Protein AF-A0A7J6S6S5-F1 (afdb_monomer_lite)

InterPro domains:
  IPR052706 Membrane-associated Transporter-like [PTHR43310] (15-227)

Organism: Perkinsus olseni (NCBI:txid32597)

Structure (mmCIF, N/CA/C/O backbone):
data_AF-A0A7J6S6S5-F1
#
_entry.id   AF-A0A7J6S6S5-F1
#
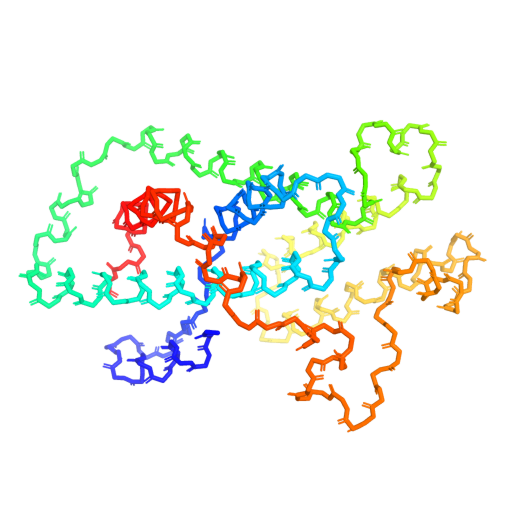loop_
_atom_site.group_PDB
_atom_site.id
_atom_site.type_symbol
_atom_site.label_atom_id
_atom_site.label_alt_id
_atom_site.label_comp_id
_atom_site.label_asym_id
_atom_site.label_entity_id
_atom_site.label_seq_id
_atom_site.pdbx_PDB_ins_code
_atom_site.Cartn_x
_atom_site.Cartn_y
_atom_site.Cartn_z
_atom_site.occupancy
_atom_site.B_iso_or_equiv
_atom_site.auth_seq_id
_atom_site.auth_comp_id
_atom_site.auth_asym_id
_atom_site.auth_atom_id
_atom_site.pdbx_PDB_model_num
ATOM 1 N N . SER A 1 1 ? 5.908 -4.653 10.108 1.00 55.59 1 SER A N 1
ATOM 2 C CA . SER A 1 1 ? 5.088 -4.546 11.334 1.00 55.59 1 SER A CA 1
ATOM 3 C C . SER A 1 1 ? 4.224 -5.782 11.611 1.00 55.59 1 SER A C 1
ATOM 5 O O . SER A 1 1 ? 3.944 -6.018 12.777 1.00 55.59 1 SER A O 1
ATOM 7 N N . GLY A 1 2 ? 3.850 -6.607 10.615 1.00 57.19 2 GLY A N 1
ATOM 8 C CA . GLY A 1 2 ? 2.977 -7.781 10.825 1.00 57.19 2 GLY A CA 1
ATOM 9 C C . GLY A 1 2 ? 3.489 -8.827 11.827 1.00 57.19 2 GLY A C 1
ATOM 10 O O . GLY A 1 2 ? 2.726 -9.284 12.662 1.00 57.19 2 GLY A O 1
ATOM 11 N N . ILE A 1 3 ? 4.791 -9.141 11.832 1.00 65.12 3 ILE A N 1
ATOM 12 C CA . ILE A 1 3 ? 5.369 -10.100 12.797 1.00 65.12 3 ILE A CA 1
ATOM 13 C C . ILE A 1 3 ? 5.214 -9.597 14.240 1.00 65.12 3 ILE A C 1
ATOM 15 O O . ILE A 1 3 ? 4.774 -10.341 15.107 1.00 65.12 3 ILE A O 1
ATOM 19 N N . VAL A 1 4 ? 5.528 -8.323 14.499 1.00 67.19 4 VAL A N 1
ATOM 20 C CA . VAL A 1 4 ? 5.408 -7.718 15.838 1.00 67.19 4 VAL A CA 1
ATOM 21 C C . VAL A 1 4 ? 3.944 -7.653 16.275 1.00 67.19 4 VAL A C 1
ATOM 23 O O . VAL A 1 4 ? 3.632 -8.012 17.406 1.00 67.19 4 VAL A O 1
ATOM 26 N N . ALA A 1 5 ? 3.038 -7.271 15.370 1.00 67.94 5 ALA A N 1
ATOM 27 C CA . ALA A 1 5 ? 1.604 -7.288 15.644 1.00 67.94 5 ALA A CA 1
ATOM 28 C C . ALA A 1 5 ? 1.114 -8.704 15.991 1.00 67.94 5 ALA A C 1
ATOM 30 O O . ALA A 1 5 ? 0.375 -8.872 16.960 1.00 67.94 5 ALA A O 1
ATOM 31 N N . GLN A 1 6 ? 1.561 -9.730 15.260 1.00 74.19 6 GLN A N 1
ATOM 32 C CA . GLN A 1 6 ? 1.179 -11.119 15.521 1.00 74.19 6 GLN A CA 1
ATOM 33 C C . GLN A 1 6 ? 1.717 -11.612 16.867 1.00 74.19 6 GLN A C 1
ATOM 35 O O . GLN A 1 6 ? 0.998 -12.299 17.588 1.00 74.19 6 GLN A O 1
ATOM 40 N N . LEU A 1 7 ? 2.939 -11.213 17.240 1.00 71.19 7 LEU A N 1
ATOM 41 C CA . LEU A 1 7 ? 3.523 -11.512 18.550 1.00 71.19 7 LEU A CA 1
ATOM 42 C C . LEU A 1 7 ? 2.714 -10.877 19.694 1.00 71.19 7 LEU A C 1
ATOM 44 O O . LEU A 1 7 ? 2.455 -11.537 20.699 1.00 71.19 7 LEU A O 1
ATOM 48 N N . CYS A 1 8 ? 2.252 -9.634 19.537 1.00 68.44 8 CYS A N 1
ATOM 49 C CA . CYS A 1 8 ? 1.381 -8.982 20.521 1.00 68.44 8 CYS A CA 1
ATOM 50 C C . CYS A 1 8 ? -0.006 -9.647 20.628 1.00 68.44 8 CYS A C 1
ATOM 52 O O . CYS A 1 8 ? -0.625 -9.601 21.689 1.00 68.44 8 CYS A O 1
ATOM 54 N N . TYR A 1 9 ? -0.476 -10.300 19.561 1.00 70.44 9 TYR A N 1
ATOM 55 C CA . TYR A 1 9 ? -1.769 -10.994 19.505 1.00 70.44 9 TYR A CA 1
ATOM 56 C C . TYR A 1 9 ? -1.732 -12.454 19.987 1.00 70.44 9 TYR A C 1
ATOM 58 O O . TYR A 1 9 ? -2.773 -13.109 20.007 1.00 70.44 9 TYR A O 1
ATOM 66 N N . ILE A 1 10 ? -0.580 -12.972 20.436 1.00 70.00 10 ILE A N 1
ATOM 67 C CA . ILE A 1 10 ? -0.451 -14.362 20.921 1.00 70.00 10 ILE A CA 1
ATOM 68 C C . ILE A 1 10 ? -1.433 -14.679 22.064 1.00 70.00 10 ILE A C 1
ATOM 70 O O . ILE A 1 10 ? -1.938 -15.796 22.140 1.00 70.00 10 ILE A O 1
ATOM 74 N N . ASN A 1 11 ? -1.754 -13.699 22.915 1.00 68.06 11 ASN A N 1
ATOM 75 C CA . ASN A 1 11 ? -2.676 -13.863 24.047 1.00 68.06 11 ASN A CA 1
ATOM 76 C C . ASN A 1 11 ? -4.106 -13.371 23.762 1.00 68.06 11 ASN A C 1
ATOM 78 O O . ASN A 1 11 ? -4.875 -13.123 24.692 1.00 68.06 11 ASN A O 1
ATOM 82 N N . HIS A 1 12 ? -4.478 -13.205 22.494 1.00 69.44 12 HIS A N 1
ATOM 83 C CA . HIS A 1 12 ? -5.812 -12.738 22.140 1.00 69.44 12 HIS A CA 1
ATOM 84 C C . HIS A 1 12 ? -6.885 -13.816 22.428 1.00 69.44 12 HIS A C 1
ATOM 86 O O . HIS A 1 12 ? -6.670 -14.990 22.115 1.00 69.44 12 HIS A O 1
ATOM 92 N N . PRO A 1 13 ? -8.066 -13.461 22.982 1.00 71.81 13 PRO A N 1
ATOM 93 C CA . PRO A 1 13 ? -9.125 -14.428 23.304 1.00 71.81 13 PRO A CA 1
ATOM 94 C C . PRO A 1 13 ? -9.691 -15.156 22.073 1.00 71.81 13 PRO A C 1
ATOM 96 O O . PRO A 1 13 ? -10.228 -16.258 22.194 1.00 71.81 13 PRO A O 1
ATOM 99 N N . ILE A 1 14 ? -9.555 -14.567 20.881 1.00 73.06 14 ILE A N 1
ATOM 100 C CA . ILE A 1 14 ? -9.974 -15.180 19.615 1.00 73.06 14 ILE A CA 1
ATOM 101 C C . ILE A 1 14 ? -8.819 -16.008 19.045 1.00 73.06 14 ILE A C 1
ATOM 103 O O . ILE A 1 14 ? -7.886 -15.472 18.442 1.00 73.06 14 ILE A O 1
ATOM 107 N N . LYS A 1 15 ? -8.901 -17.331 19.219 1.00 70.06 15 LYS A N 1
ATOM 108 C CA . LYS A 1 15 ? -7.944 -18.287 18.646 1.00 70.06 15 LYS A CA 1
ATOM 109 C C . LYS A 1 15 ? -8.023 -18.264 17.116 1.00 70.06 15 LYS A C 1
ATOM 111 O O . LYS A 1 15 ? -9.110 -18.355 16.557 1.00 70.06 15 LYS A O 1
ATOM 116 N N . GLY A 1 16 ? -6.869 -18.178 16.452 1.00 68.75 16 GLY A N 1
ATOM 117 C CA . GLY A 1 16 ? -6.775 -18.154 14.985 1.00 68.75 16 GLY A CA 1
ATOM 118 C C . GLY A 1 16 ? -6.891 -16.765 14.350 1.00 68.75 16 GLY A C 1
ATOM 119 O O . GLY A 1 16 ? -6.920 -16.669 13.127 1.00 68.75 16 GLY A O 1
ATOM 120 N N . CYS A 1 17 ? -6.932 -15.692 15.149 1.00 70.94 17 CYS A N 1
ATOM 121 C CA . CYS A 1 17 ? -6.849 -14.330 14.629 1.00 70.94 17 CYS A CA 1
ATOM 122 C C . CYS A 1 17 ? -5.434 -14.044 14.093 1.00 70.94 17 CYS A C 1
ATOM 124 O O . CYS A 1 17 ? -4.440 -14.213 14.808 1.00 70.94 17 CYS A O 1
ATOM 126 N N . ILE A 1 18 ? -5.351 -13.616 12.833 1.00 70.56 18 ILE A N 1
ATOM 127 C CA . ILE A 1 18 ? -4.109 -13.158 12.208 1.00 70.56 18 ILE A CA 1
ATOM 128 C C . ILE A 1 18 ? -4.146 -11.632 12.201 1.00 70.56 18 ILE A C 1
ATOM 130 O O . ILE A 1 18 ? -4.999 -11.037 11.540 1.00 70.56 18 ILE A O 1
ATOM 134 N N . SER A 1 19 ? -3.235 -10.996 12.932 1.00 67.25 19 SER A N 1
ATOM 135 C CA . SER A 1 19 ? -3.079 -9.548 12.894 1.00 67.25 19 SER A CA 1
ATOM 136 C C . SER A 1 19 ? -2.159 -9.175 11.733 1.00 67.25 19 SER A C 1
ATOM 138 O O . SER A 1 19 ? -0.931 -9.247 11.784 1.00 67.25 19 SER A O 1
ATOM 140 N N . CYS A 1 20 ? -2.788 -8.770 10.637 1.00 66.12 20 CYS A N 1
ATOM 141 C CA . CYS A 1 20 ? -2.094 -8.162 9.513 1.00 66.12 20 CYS A CA 1
ATOM 142 C C . CYS A 1 20 ? -2.048 -6.637 9.687 1.00 66.12 20 CYS A C 1
ATOM 144 O O . CYS A 1 20 ? -2.938 -6.062 10.319 1.00 66.12 20 CYS A O 1
ATOM 146 N N . PRO A 1 21 ? -1.029 -5.954 9.132 1.00 65.56 21 PRO A N 1
ATOM 147 C CA . PRO A 1 21 ? -1.061 -4.500 9.032 1.00 65.56 21 PRO A CA 1
ATOM 148 C C . PRO A 1 21 ? -2.342 -4.063 8.311 1.00 65.56 21 PRO A C 1
ATOM 150 O O . PRO A 1 21 ? -2.681 -4.613 7.263 1.00 65.56 21 PRO A O 1
ATOM 153 N N . SER A 1 22 ? -3.059 -3.098 8.889 1.00 69.88 22 SER A N 1
ATOM 154 C CA . SER A 1 22 ? -4.326 -2.640 8.325 1.00 69.88 22 SER A CA 1
ATOM 155 C C . SER A 1 22 ? -4.102 -1.936 6.989 1.00 69.88 22 SER A C 1
ATOM 157 O O . SER A 1 22 ? -3.358 -0.952 6.910 1.00 69.88 22 SER A O 1
ATOM 159 N N . SER A 1 23 ? -4.797 -2.393 5.948 1.00 71.88 23 SER A N 1
ATOM 160 C CA . SER A 1 23 ? -4.769 -1.769 4.621 1.00 71.88 23 SER A CA 1
ATOM 161 C C . SER A 1 23 ? -5.427 -0.385 4.602 1.00 71.88 23 SER A C 1
ATOM 163 O O . SER A 1 23 ? -5.181 0.392 3.685 1.00 71.88 23 SER A O 1
ATOM 165 N N . THR A 1 24 ? -6.224 -0.041 5.624 1.00 71.75 24 THR A N 1
ATOM 166 C CA . THR A 1 24 ? -6.841 1.292 5.765 1.00 71.75 24 THR A CA 1
ATOM 167 C C . THR A 1 24 ? -5.804 2.393 5.969 1.00 71.75 24 THR A C 1
ATOM 169 O O . THR A 1 24 ? -6.044 3.532 5.583 1.00 71.75 24 THR A O 1
ATOM 172 N N . SER A 1 25 ? -4.637 2.056 6.528 1.00 75.12 25 SER A N 1
ATOM 173 C CA . SER A 1 25 ? -3.559 3.009 6.819 1.00 75.12 25 SER A CA 1
ATOM 174 C C . SER A 1 25 ? -2.661 3.307 5.610 1.00 75.12 25 SER A C 1
ATOM 176 O O . SER A 1 25 ? -2.033 4.365 5.549 1.00 75.12 25 SER A O 1
ATOM 178 N N . THR A 1 26 ? -2.635 2.415 4.616 1.00 77.88 26 THR A N 1
ATOM 179 C CA . THR A 1 26 ? -1.752 2.500 3.445 1.00 77.88 26 THR A CA 1
ATOM 180 C C . THR A 1 26 ? -1.923 3.781 2.617 1.00 77.88 26 THR A C 1
ATOM 182 O O . THR A 1 26 ? -0.907 4.426 2.355 1.00 77.88 26 THR A O 1
ATOM 185 N N . PRO A 1 27 ? -3.137 4.223 2.223 1.00 78.75 27 PRO A N 1
ATOM 186 C CA . PRO A 1 27 ? -3.273 5.458 1.446 1.00 78.75 27 PRO A CA 1
ATOM 187 C C . PRO A 1 27 ? -2.871 6.709 2.241 1.00 78.75 27 PRO A C 1
ATOM 189 O O . PRO A 1 27 ? -2.332 7.649 1.663 1.00 78.75 27 PRO A O 1
ATOM 192 N N . PHE A 1 28 ? -3.056 6.719 3.566 1.00 78.06 28 PHE A N 1
ATOM 193 C CA . PHE A 1 28 ? -2.575 7.820 4.411 1.00 78.06 28 PHE A CA 1
ATOM 194 C C . PHE A 1 28 ? -1.053 7.868 4.455 1.00 78.06 28 PHE A C 1
ATOM 196 O O . PHE A 1 28 ? -0.466 8.940 4.343 1.00 78.06 28 PHE A O 1
ATOM 203 N N . GLN A 1 29 ? -0.409 6.707 4.581 1.00 80.88 29 GLN A N 1
ATOM 204 C CA . GLN A 1 29 ? 1.047 6.605 4.537 1.00 80.88 29 GLN A CA 1
ATOM 205 C C . GLN A 1 29 ? 1.597 7.032 3.172 1.00 80.88 29 GLN A C 1
ATOM 207 O O . GLN A 1 29 ? 2.578 7.770 3.128 1.00 80.88 29 GLN A O 1
ATOM 212 N N . ALA A 1 30 ? 0.940 6.648 2.074 1.00 81.06 30 ALA A N 1
ATOM 213 C CA . ALA A 1 30 ? 1.299 7.105 0.734 1.00 81.06 30 ALA A CA 1
ATOM 214 C C . ALA A 1 30 ? 1.194 8.635 0.614 1.00 81.06 30 ALA A C 1
ATOM 216 O O . ALA A 1 30 ? 2.163 9.281 0.227 1.00 81.06 30 ALA A O 1
ATOM 217 N N . ALA A 1 31 ? 0.075 9.229 1.042 1.00 80.56 31 ALA A N 1
ATOM 218 C CA . ALA A 1 31 ? -0.123 10.679 1.007 1.00 80.56 31 ALA A CA 1
ATOM 219 C C . ALA A 1 31 ? 0.898 11.448 1.869 1.00 80.56 31 ALA A C 1
ATOM 221 O O . ALA A 1 31 ? 1.394 12.497 1.453 1.00 80.56 31 ALA A O 1
ATOM 222 N N . LEU A 1 32 ? 1.254 10.922 3.048 1.00 81.19 32 LEU A N 1
ATOM 223 C CA . LEU A 1 32 ? 2.316 11.486 3.887 1.00 81.19 32 LEU A CA 1
ATOM 224 C C . LEU A 1 32 ? 3.667 11.487 3.173 1.00 81.19 32 LEU A C 1
ATOM 226 O O . LEU A 1 32 ? 4.365 12.498 3.187 1.00 81.19 32 LEU A O 1
ATOM 230 N N . ILE A 1 33 ? 4.028 10.365 2.550 1.00 81.75 33 ILE A N 1
ATOM 231 C CA . ILE A 1 33 ? 5.284 10.232 1.810 1.00 81.75 33 ILE A CA 1
ATOM 232 C C . ILE A 1 33 ? 5.299 11.199 0.623 1.00 81.75 33 ILE A C 1
ATOM 234 O O . ILE A 1 33 ? 6.282 11.914 0.444 1.00 81.75 33 ILE A O 1
ATOM 238 N N . THR A 1 34 ? 4.202 11.305 -0.131 1.00 81.38 34 THR A N 1
ATOM 239 C CA . THR A 1 34 ? 4.071 12.285 -1.220 1.00 81.38 34 THR A CA 1
ATOM 240 C C . THR A 1 34 ? 4.243 13.717 -0.715 1.00 81.38 34 THR A C 1
ATOM 242 O O . THR A 1 34 ? 4.970 14.491 -1.331 1.00 81.38 34 THR A O 1
ATOM 245 N N . CYS A 1 35 ? 3.648 14.066 0.430 1.00 78.31 35 CYS A N 1
ATOM 246 C CA . CYS A 1 35 ? 3.826 15.384 1.040 1.00 78.31 35 CYS A CA 1
ATOM 247 C C . CYS A 1 35 ? 5.301 15.642 1.387 1.00 78.31 35 CYS A C 1
ATOM 249 O O . CYS A 1 35 ? 5.846 16.690 1.040 1.00 78.31 35 CYS A O 1
ATOM 251 N N . ILE A 1 36 ? 5.985 14.676 2.000 1.00 78.75 36 ILE A N 1
ATOM 252 C CA . ILE A 1 36 ? 7.409 14.797 2.340 1.00 78.75 36 ILE A CA 1
ATOM 253 C C . ILE A 1 36 ? 8.249 15.009 1.081 1.00 78.75 36 ILE A C 1
ATOM 255 O O . ILE A 1 36 ? 9.020 15.962 1.027 1.00 78.75 36 ILE A O 1
ATOM 259 N N . ILE A 1 37 ? 8.053 14.177 0.056 1.00 79.69 37 ILE A N 1
ATOM 260 C CA . ILE A 1 37 ? 8.792 14.261 -1.210 1.00 79.69 37 ILE A CA 1
ATOM 261 C C . ILE A 1 37 ? 8.512 15.592 -1.922 1.00 79.69 37 ILE A C 1
ATOM 263 O O . ILE A 1 37 ? 9.433 16.210 -2.442 1.00 79.69 37 ILE A O 1
ATOM 267 N N . SER A 1 38 ? 7.274 16.091 -1.896 1.00 78.62 38 SER A N 1
ATOM 268 C CA . SER A 1 38 ? 6.944 17.386 -2.510 1.00 78.62 38 SER A CA 1
ATOM 269 C C . SER A 1 38 ? 7.630 18.574 -1.821 1.00 78.62 38 SER A C 1
ATOM 271 O O . SER A 1 38 ? 7.972 19.555 -2.474 1.00 78.62 38 SER A O 1
ATOM 273 N N . ASN A 1 39 ? 7.897 18.469 -0.515 1.00 75.81 39 ASN A N 1
ATOM 274 C CA . ASN A 1 39 ? 8.603 19.496 0.255 1.00 75.81 39 ASN A CA 1
ATOM 275 C C . ASN A 1 39 ? 10.131 19.423 0.111 1.00 75.81 39 ASN A C 1
ATOM 277 O O . ASN A 1 39 ? 10.833 20.315 0.582 1.00 75.81 39 ASN A O 1
ATOM 281 N N . LEU A 1 40 ? 10.650 18.375 -0.531 1.00 74.19 40 LEU A N 1
ATOM 282 C CA . LEU A 1 40 ? 12.081 18.173 -0.744 1.00 74.19 40 LEU A CA 1
ATOM 283 C C . LEU A 1 40 ? 12.654 19.075 -1.858 1.00 74.19 40 LEU A C 1
ATOM 285 O O . LEU A 1 40 ? 13.860 19.310 -1.891 1.00 74.19 40 LEU A O 1
ATOM 289 N N . GLY A 1 41 ? 11.805 19.645 -2.721 1.00 63.84 41 GLY A N 1
ATOM 290 C CA . GLY A 1 41 ? 12.227 20.429 -3.888 1.00 63.84 41 GLY A CA 1
ATOM 291 C C . GLY A 1 41 ? 12.817 19.562 -5.012 1.00 63.84 41 GLY A C 1
ATOM 292 O O . GLY A 1 41 ? 12.890 18.343 -4.894 1.00 63.84 41 GLY A O 1
ATOM 293 N N . GLU A 1 42 ? 13.238 20.181 -6.120 1.00 59.66 42 GLU A N 1
ATOM 294 C CA . GLU A 1 42 ? 13.682 19.470 -7.341 1.00 59.66 42 GLU A CA 1
ATOM 295 C C . GLU A 1 42 ? 15.086 18.832 -7.248 1.00 59.66 42 GLU A C 1
ATOM 297 O O . GLU A 1 42 ? 15.479 18.088 -8.142 1.00 59.66 42 GLU A O 1
ATOM 302 N N . ALA A 1 43 ? 15.858 19.110 -6.189 1.00 51.72 43 ALA A N 1
ATOM 303 C CA . ALA A 1 43 ? 17.292 18.801 -6.128 1.00 51.72 43 ALA A CA 1
ATOM 304 C C . ALA A 1 43 ? 17.831 17.983 -4.925 1.00 51.72 43 ALA A C 1
ATOM 306 O O . ALA A 1 43 ? 19.048 18.008 -4.718 1.00 51.72 43 ALA A O 1
ATOM 307 N N . PRO A 1 44 ? 17.055 17.250 -4.105 1.00 57.34 44 PRO A N 1
ATOM 308 C CA . PRO A 1 44 ? 17.662 16.300 -3.185 1.00 57.34 44 PRO A CA 1
ATOM 309 C C . PRO A 1 44 ? 17.964 14.979 -3.890 1.00 57.34 44 PRO A C 1
ATOM 311 O O . PRO A 1 44 ? 17.196 14.484 -4.714 1.00 57.34 44 PRO A O 1
ATOM 314 N N . ALA A 1 45 ? 19.093 14.377 -3.522 1.00 67.06 45 ALA A N 1
ATOM 315 C CA . ALA A 1 45 ? 19.444 13.031 -3.939 1.00 67.06 45 ALA A CA 1
ATOM 316 C C . ALA A 1 45 ? 18.292 12.067 -3.607 1.00 67.06 45 ALA A C 1
ATOM 318 O O . ALA A 1 45 ? 17.777 12.072 -2.487 1.00 67.06 45 ALA A O 1
ATOM 319 N N . ALA A 1 46 ? 17.904 11.217 -4.564 1.00 69.38 46 ALA A N 1
ATOM 320 C CA . ALA A 1 46 ? 16.831 10.227 -4.406 1.00 69.38 46 ALA A CA 1
ATOM 321 C C . ALA A 1 46 ? 16.986 9.365 -3.133 1.00 69.38 46 ALA A C 1
ATOM 323 O O . ALA A 1 46 ? 16.007 8.915 -2.541 1.00 69.38 46 ALA A O 1
ATOM 324 N N . SER A 1 47 ? 18.223 9.194 -2.663 1.00 69.75 47 SER A N 1
ATOM 325 C CA . SER A 1 47 ? 18.562 8.552 -1.396 1.00 69.75 47 SER A CA 1
ATOM 326 C C . SER A 1 47 ? 17.970 9.256 -0.168 1.00 69.75 47 SER A C 1
ATOM 328 O O . SER A 1 47 ? 17.444 8.571 0.708 1.00 69.75 47 SER A O 1
ATOM 330 N N . LEU A 1 48 ? 17.979 10.592 -0.101 1.00 75.19 48 LEU A N 1
ATOM 331 C CA . LEU A 1 48 ? 17.394 11.359 1.008 1.00 75.19 48 LEU A CA 1
ATOM 332 C C . LEU A 1 48 ? 15.866 11.211 1.052 1.00 75.19 48 LEU A C 1
ATOM 334 O O . LEU A 1 48 ? 15.292 11.042 2.127 1.00 75.19 48 LEU A O 1
ATOM 338 N N . ALA A 1 49 ? 15.214 11.223 -0.114 1.00 75.31 49 ALA A N 1
ATOM 339 C CA . ALA A 1 49 ? 13.768 11.036 -0.225 1.00 75.31 49 ALA A CA 1
ATOM 340 C C . ALA A 1 49 ? 13.338 9.654 0.288 1.00 75.31 49 ALA A C 1
ATOM 342 O O . ALA A 1 49 ? 12.416 9.549 1.099 1.00 75.31 49 ALA A O 1
ATOM 343 N N . VAL A 1 50 ? 14.052 8.600 -0.123 1.00 77.75 50 VAL A N 1
ATOM 344 C CA . VAL A 1 50 ? 13.787 7.223 0.323 1.00 77.75 50 VAL A CA 1
ATOM 345 C C . VAL A 1 50 ? 14.035 7.073 1.826 1.00 77.75 50 VAL A C 1
ATOM 347 O O . VAL A 1 50 ? 13.195 6.511 2.530 1.00 77.75 50 VAL A O 1
ATOM 350 N N . GLN A 1 51 ? 15.141 7.611 2.351 1.00 77.00 51 GLN A N 1
ATOM 351 C CA . GLN A 1 51 ? 15.427 7.577 3.790 1.00 77.00 51 GLN A CA 1
ATOM 352 C C . GLN A 1 51 ? 14.375 8.323 4.617 1.00 77.00 51 GLN A C 1
ATOM 354 O O . GLN A 1 51 ? 13.906 7.793 5.625 1.00 77.00 51 GLN A O 1
ATOM 359 N N . GLY A 1 52 ? 13.984 9.528 4.191 1.00 79.06 52 GLY A N 1
ATOM 360 C CA . GLY A 1 52 ? 12.949 10.322 4.851 1.00 79.06 52 GLY A CA 1
ATOM 361 C C . GLY A 1 52 ? 11.603 9.603 4.863 1.00 79.06 52 GLY A C 1
ATOM 362 O O . GLY A 1 52 ? 10.982 9.481 5.919 1.00 79.06 52 GLY A O 1
ATOM 363 N N . ALA A 1 53 ? 11.196 9.036 3.725 1.00 81.56 53 ALA A N 1
ATOM 364 C CA . ALA A 1 53 ? 9.971 8.249 3.616 1.00 81.56 53 ALA A CA 1
ATOM 365 C C . ALA A 1 53 ? 9.976 7.034 4.560 1.00 81.56 53 ALA A C 1
ATOM 367 O O . ALA A 1 53 ? 9.012 6.827 5.302 1.00 81.56 53 ALA A O 1
ATOM 368 N N . LEU A 1 54 ? 11.068 6.260 4.587 1.00 81.62 54 LEU A N 1
ATOM 369 C CA . LEU A 1 54 ? 11.211 5.096 5.468 1.00 81.62 54 LEU A CA 1
ATOM 370 C C . LEU A 1 54 ? 11.203 5.490 6.949 1.00 81.62 54 LEU A C 1
ATOM 372 O O . LEU A 1 54 ? 10.510 4.853 7.746 1.00 81.62 54 LEU A O 1
ATOM 376 N N . LEU A 1 55 ? 11.930 6.545 7.328 1.00 81.69 55 LEU A N 1
ATOM 377 C CA . LEU A 1 55 ? 11.984 7.004 8.715 1.00 81.69 55 LEU A CA 1
ATOM 378 C C . LEU A 1 55 ? 10.615 7.509 9.183 1.00 81.69 55 LEU A C 1
ATOM 380 O O . LEU A 1 55 ? 10.157 7.126 10.262 1.00 81.69 55 LEU A O 1
ATOM 384 N N . THR A 1 56 ? 9.921 8.308 8.370 1.00 80.88 56 THR A N 1
ATOM 385 C CA . THR A 1 56 ? 8.563 8.759 8.694 1.00 80.88 56 THR A CA 1
ATOM 386 C C . THR A 1 56 ? 7.583 7.595 8.769 1.00 80.88 56 THR A C 1
ATOM 388 O O . THR A 1 56 ? 6.750 7.554 9.677 1.00 80.88 56 THR A O 1
ATOM 391 N N . PHE A 1 57 ? 7.691 6.609 7.880 1.00 81.12 57 PHE A N 1
ATOM 392 C CA . PHE A 1 57 ? 6.874 5.399 7.942 1.00 81.12 57 PHE A CA 1
ATOM 393 C C . PHE A 1 57 ? 7.091 4.622 9.251 1.00 81.12 57 PHE A C 1
ATOM 395 O O . PHE A 1 57 ? 6.128 4.195 9.895 1.00 81.12 57 PHE A O 1
ATOM 402 N N . MET A 1 58 ? 8.345 4.475 9.690 1.00 81.44 58 MET A N 1
ATOM 403 C CA . MET A 1 58 ? 8.672 3.823 10.962 1.00 81.44 58 MET A CA 1
ATOM 404 C C . MET A 1 58 ? 8.137 4.612 12.161 1.00 81.44 58 MET A C 1
ATOM 406 O O . MET A 1 58 ? 7.470 4.036 13.022 1.00 81.44 58 MET A O 1
ATOM 410 N N . LEU A 1 59 ? 8.382 5.924 12.206 1.00 82.19 59 LEU A N 1
ATOM 411 C CA . LEU A 1 59 ? 7.952 6.788 13.308 1.00 82.19 59 LEU A CA 1
ATOM 412 C C . LEU A 1 59 ? 6.429 6.866 13.416 1.00 82.19 59 LEU A C 1
ATOM 414 O O . LEU A 1 59 ? 5.893 6.715 14.512 1.00 82.19 59 LEU A O 1
ATOM 418 N N . SER A 1 60 ? 5.730 7.042 12.294 1.00 80.12 60 SER A N 1
ATOM 419 C CA . SER A 1 60 ? 4.262 7.048 12.267 1.00 80.12 60 SER A CA 1
ATOM 420 C C . SER A 1 60 ? 3.688 5.708 12.727 1.00 80.12 60 SER A C 1
ATOM 422 O O . SER A 1 60 ? 2.782 5.695 13.555 1.00 80.12 60 SER A O 1
ATOM 424 N N . SER A 1 61 ? 4.262 4.580 12.292 1.00 80.19 61 SER A N 1
ATOM 425 C CA . SER A 1 61 ? 3.820 3.244 12.719 1.00 80.19 61 SER A CA 1
ATOM 426 C C . SER A 1 61 ? 4.020 3.005 14.221 1.00 80.19 61 SER A C 1
ATOM 428 O O . SER A 1 61 ? 3.130 2.472 14.885 1.00 80.19 61 SER A O 1
ATOM 430 N N . ILE A 1 62 ? 5.172 3.404 14.773 1.00 81.56 62 ILE A N 1
ATOM 431 C CA . ILE A 1 62 ? 5.463 3.282 16.211 1.00 81.56 62 ILE A CA 1
ATOM 432 C C . ILE A 1 62 ? 4.550 4.208 17.021 1.00 81.56 62 ILE A C 1
ATOM 434 O O . ILE A 1 62 ? 3.959 3.776 18.009 1.00 81.56 62 ILE A O 1
ATOM 438 N N . SER A 1 63 ? 4.412 5.465 16.598 1.00 80.44 63 SER A N 1
ATOM 439 C CA . SER A 1 63 ? 3.581 6.466 17.273 1.00 80.44 63 SER A CA 1
ATOM 440 C C . SER A 1 63 ? 2.104 6.065 17.278 1.00 80.44 63 SER A C 1
ATOM 442 O O . SER A 1 63 ? 1.438 6.157 18.311 1.00 80.44 63 SER A O 1
ATOM 444 N N . PHE A 1 64 ? 1.617 5.516 16.165 1.00 79.75 64 PHE A N 1
ATOM 445 C CA . PHE A 1 64 ? 0.273 4.966 16.053 1.00 79.75 64 PHE A CA 1
ATOM 446 C C . PHE A 1 64 ? 0.061 3.765 16.983 1.00 79.75 64 PHE A C 1
ATOM 448 O O . PHE A 1 64 ? -0.901 3.740 17.751 1.00 79.75 64 PHE A O 1
ATOM 455 N N . GLY A 1 65 ? 0.988 2.800 16.976 1.00 76.12 65 GLY A N 1
ATOM 456 C CA . GLY A 1 65 ? 0.932 1.639 17.865 1.00 76.12 65 GLY A CA 1
ATOM 457 C C . GLY A 1 65 ? 0.951 2.027 19.348 1.00 76.12 65 GLY A C 1
ATOM 458 O O . GLY A 1 65 ? 0.180 1.482 20.137 1.00 76.12 65 GLY A O 1
ATOM 459 N N . LEU A 1 66 ? 1.770 3.015 19.721 1.00 80.69 66 LEU A N 1
ATOM 460 C CA . LEU A 1 66 ? 1.810 3.554 21.081 1.00 80.69 66 LEU A CA 1
ATOM 461 C C . LEU A 1 66 ? 0.504 4.269 21.449 1.00 80.69 66 LEU A C 1
ATOM 463 O O . LEU A 1 66 ? 0.002 4.089 22.555 1.00 80.69 66 LEU A O 1
ATOM 467 N N . SER A 1 67 ? -0.068 5.043 20.526 1.00 77.88 67 SER A N 1
ATOM 468 C CA . SER A 1 67 ? -1.340 5.743 20.737 1.00 77.88 67 SER A CA 1
ATOM 469 C C . SER A 1 67 ? -2.498 4.766 20.934 1.00 77.88 67 SER A C 1
ATOM 471 O O . SER A 1 67 ? -3.293 4.947 21.853 1.00 77.88 67 SER A O 1
ATOM 473 N N . LEU A 1 68 ? -2.557 3.687 20.147 1.00 76.06 68 LEU A N 1
ATOM 474 C CA . LEU A 1 68 ? -3.528 2.611 20.359 1.00 76.06 68 LEU A CA 1
ATOM 475 C C . LEU A 1 68 ? -3.330 1.924 21.713 1.00 76.06 68 LEU A C 1
ATOM 477 O O . LEU A 1 68 ? -4.308 1.703 22.425 1.00 76.06 68 LEU A O 1
ATOM 481 N N . LEU A 1 69 ? -2.085 1.626 22.100 1.00 77.38 69 LEU A N 1
ATOM 482 C CA . LEU A 1 69 ? -1.786 1.028 23.402 1.00 77.38 69 LEU A CA 1
ATOM 483 C C . LEU A 1 69 ? -2.250 1.939 24.545 1.00 77.38 69 LEU A C 1
ATOM 485 O O . LEU A 1 69 ? -2.900 1.463 25.472 1.00 77.38 69 LEU A O 1
ATOM 489 N N . LEU A 1 70 ? -1.978 3.243 24.460 1.00 79.44 70 LEU A N 1
ATOM 490 C CA . LEU A 1 70 ? -2.422 4.228 25.447 1.00 79.44 70 LEU A CA 1
ATOM 491 C C . LEU A 1 70 ? -3.948 4.323 25.517 1.00 79.44 70 LEU A C 1
ATOM 493 O O . LEU A 1 70 ? -4.501 4.308 26.614 1.00 79.44 70 LEU A O 1
ATOM 497 N N . VAL A 1 71 ? -4.637 4.372 24.374 1.00 77.31 71 VAL A N 1
ATOM 498 C CA . VAL A 1 71 ? -6.106 4.400 24.335 1.00 77.31 71 VAL A CA 1
ATOM 499 C C . VAL A 1 71 ? -6.684 3.132 24.957 1.00 77.31 71 VAL A C 1
ATOM 501 O O . VAL A 1 71 ? -7.579 3.235 25.784 1.00 77.31 71 VAL A O 1
ATOM 504 N N . VAL A 1 72 ? -6.155 1.949 24.646 1.00 74.88 72 VAL A N 1
ATOM 505 C CA . VAL A 1 72 ? -6.630 0.685 25.238 1.00 74.88 72 VAL A CA 1
ATOM 506 C C . VAL A 1 72 ? -6.305 0.591 26.735 1.00 74.88 72 VAL A C 1
ATOM 508 O O . VAL A 1 72 ? -7.106 0.067 27.506 1.00 74.88 72 VAL A O 1
ATOM 511 N N . ALA A 1 73 ? -5.149 1.100 27.167 1.00 76.81 73 ALA A N 1
ATOM 512 C CA . ALA A 1 73 ? -4.747 1.082 28.573 1.00 76.81 73 ALA A CA 1
ATOM 513 C C . ALA A 1 73 ? -5.566 2.059 29.436 1.00 76.81 73 ALA A C 1
ATOM 515 O O . ALA A 1 73 ? -5.864 1.756 30.591 1.00 76.81 73 ALA A O 1
ATOM 516 N N . VAL A 1 74 ? -5.919 3.228 28.892 1.00 77.06 74 VAL A N 1
ATOM 517 C CA . VAL A 1 74 ? -6.623 4.300 29.616 1.00 77.06 74 VAL A CA 1
ATOM 518 C C . VAL A 1 74 ? -8.142 4.186 29.466 1.00 77.06 74 VAL A C 1
ATOM 520 O O . VAL A 1 74 ? -8.876 4.312 30.449 1.00 77.06 74 VAL A O 1
ATOM 523 N N . CYS A 1 75 ? -8.640 3.941 28.254 1.00 67.88 75 CYS A N 1
ATOM 524 C CA . CYS A 1 75 ? -10.063 3.773 27.992 1.00 67.88 75 CYS A CA 1
ATOM 525 C C . CYS A 1 75 ? -10.457 2.314 28.223 1.00 67.88 75 CYS A C 1
ATOM 527 O O . CYS A 1 75 ? -10.109 1.420 27.454 1.00 67.88 75 CYS A O 1
ATOM 529 N N . LYS A 1 76 ? -11.241 2.068 29.279 1.00 66.19 76 LYS A N 1
ATOM 530 C CA . LYS A 1 76 ? -11.863 0.756 29.502 1.00 66.19 76 LYS A CA 1
ATOM 531 C C . LYS A 1 76 ? -12.666 0.345 28.263 1.00 66.19 76 LYS A C 1
ATOM 533 O O . LYS A 1 76 ? -13.317 1.186 27.643 1.00 66.19 76 LYS A O 1
ATOM 538 N N . ARG A 1 77 ? -12.670 -0.956 27.957 1.00 64.81 77 ARG A N 1
ATOM 539 C CA . ARG A 1 77 ? -13.313 -1.565 26.774 1.00 64.81 77 ARG A CA 1
ATOM 540 C C . ARG A 1 77 ? -14.747 -1.075 26.518 1.00 64.81 77 ARG A C 1
ATOM 542 O O . ARG A 1 77 ? -15.124 -0.869 25.374 1.00 64.81 77 ARG A O 1
ATOM 549 N N . GLU A 1 78 ? -15.504 -0.817 27.581 1.00 65.19 78 GLU A N 1
ATOM 550 C CA . GLU A 1 78 ? -16.890 -0.323 27.544 1.00 65.19 78 GLU A CA 1
ATOM 551 C C . GLU A 1 78 ? -17.033 1.046 26.846 1.00 65.19 78 GLU A C 1
ATOM 553 O O . GLU A 1 78 ? -17.996 1.294 26.117 1.00 65.19 78 GLU A O 1
ATOM 558 N N . TYR A 1 79 ? -16.044 1.933 26.995 1.00 66.31 79 TYR A N 1
ATOM 559 C CA . TYR A 1 79 ? -16.063 3.248 26.349 1.00 66.31 79 TYR A CA 1
ATOM 560 C C . TYR A 1 79 ? -15.773 3.156 24.850 1.00 66.31 79 TYR A C 1
ATOM 562 O O . TYR A 1 79 ? -16.324 3.937 24.079 1.00 66.31 79 TYR A O 1
ATOM 570 N N . LEU A 1 80 ? -14.969 2.180 24.415 1.00 67.38 80 LEU A N 1
ATOM 571 C CA . LEU A 1 80 ? -14.679 1.968 22.994 1.00 67.38 80 LEU A CA 1
ATOM 572 C C . LEU A 1 80 ? -15.940 1.575 22.213 1.00 67.38 80 LEU A C 1
ATOM 574 O O . LEU A 1 80 ? -16.128 2.031 21.088 1.00 67.38 80 LEU A O 1
ATOM 578 N N . GLU A 1 81 ? -16.841 0.790 22.809 1.00 66.00 81 GLU A N 1
ATOM 579 C CA . GLU A 1 81 ? -18.128 0.452 22.182 1.00 66.00 81 GLU A CA 1
ATOM 580 C C . GLU A 1 81 ? -19.069 1.661 22.091 1.00 66.00 81 GLU A C 1
ATOM 582 O O . GLU A 1 81 ? -19.754 1.856 21.084 1.00 66.00 81 GLU A O 1
ATOM 587 N N . THR A 1 82 ? -19.038 2.535 23.099 1.00 69.00 82 THR A N 1
ATOM 588 C CA . THR A 1 82 ? -19.795 3.796 23.081 1.00 69.00 82 THR A CA 1
ATOM 589 C C . THR A 1 82 ? -19.271 4.729 21.986 1.00 69.00 82 THR A C 1
ATOM 591 O O . THR A 1 82 ? -20.054 5.316 21.244 1.00 69.00 82 THR A O 1
ATOM 594 N N . PHE A 1 83 ? -17.949 4.802 21.803 1.00 69.94 83 PHE A N 1
ATOM 595 C CA . PHE A 1 83 ? -17.347 5.563 20.709 1.00 69.94 83 PHE A CA 1
ATOM 596 C C . PHE A 1 83 ? -17.792 5.054 19.334 1.00 69.94 83 PHE A C 1
ATOM 598 O O . PHE A 1 83 ? -18.143 5.873 18.492 1.00 69.94 83 PHE A O 1
ATOM 605 N N . LYS A 1 84 ? -17.870 3.733 19.110 1.00 68.94 84 LYS A N 1
ATOM 606 C CA . LYS A 1 84 ? -18.344 3.156 17.832 1.00 68.94 84 LYS A CA 1
ATOM 607 C C . LYS A 1 84 ? -19.769 3.590 17.483 1.00 68.94 84 LYS A C 1
ATOM 609 O O . LYS A 1 84 ? -20.057 3.899 16.331 1.00 68.94 84 LYS A O 1
ATOM 614 N N . THR A 1 85 ? -20.659 3.631 18.475 1.00 70.19 85 THR A N 1
ATOM 615 C CA . THR A 1 85 ? -22.073 3.998 18.269 1.00 70.19 85 THR A CA 1
ATOM 616 C C . THR A 1 85 ? -22.299 5.500 18.091 1.00 70.19 85 THR A C 1
ATOM 618 O O . THR A 1 85 ? -23.318 5.895 17.527 1.00 70.19 85 THR A O 1
ATOM 621 N N . ALA A 1 86 ? -21.341 6.339 18.496 1.00 75.19 86 ALA A N 1
ATOM 622 C CA . ALA A 1 86 ? -21.407 7.787 18.314 1.00 75.19 86 ALA A CA 1
ATOM 623 C C . ALA A 1 86 ? -21.194 8.237 16.854 1.00 75.19 86 ALA A C 1
ATOM 625 O O . ALA A 1 86 ? -21.491 9.386 16.522 1.00 75.19 86 ALA A O 1
ATOM 626 N N . PHE A 1 87 ? -20.694 7.364 15.970 1.00 72.12 87 PHE A N 1
ATOM 627 C CA . PHE A 1 87 ? -20.391 7.728 14.587 1.00 72.12 87 PHE A CA 1
ATOM 628 C C . PHE A 1 87 ? -21.585 7.539 13.642 1.00 72.12 87 PHE A C 1
ATOM 630 O O . PHE A 1 87 ? -22.109 6.428 13.509 1.00 72.12 87 PHE A O 1
ATOM 637 N N . PRO A 1 88 ? -21.974 8.586 12.888 1.00 81.75 88 PRO A N 1
ATOM 638 C CA . PRO A 1 88 ? -22.945 8.440 11.818 1.00 81.75 88 PRO A CA 1
ATOM 639 C C . PRO A 1 88 ? -22.418 7.487 10.738 1.00 81.75 88 PRO A C 1
ATOM 641 O O . PRO A 1 88 ? -21.413 7.763 10.080 1.00 81.75 88 PRO A O 1
ATOM 644 N N . GLN A 1 89 ? -23.148 6.397 10.497 1.00 81.25 89 GLN A N 1
ATOM 645 C CA . GLN A 1 89 ? -22.843 5.416 9.446 1.00 81.25 89 GLN A CA 1
ATOM 646 C C . GLN A 1 89 ? -22.576 6.042 8.057 1.00 81.25 89 GLN A C 1
ATOM 648 O O . GLN A 1 89 ? -21.650 5.589 7.383 1.00 81.25 89 GLN A O 1
ATOM 653 N N . PRO A 1 90 ? -23.274 7.118 7.620 1.00 85.19 90 PRO A N 1
ATOM 654 C CA . PRO A 1 90 ? -22.979 7.757 6.335 1.00 85.19 90 PRO A CA 1
ATOM 655 C C . PRO A 1 90 ? -21.544 8.287 6.209 1.00 85.19 90 PRO A C 1
ATOM 657 O O . PRO A 1 90 ? -20.959 8.211 5.129 1.00 85.19 90 PRO A O 1
ATOM 660 N N . VAL A 1 91 ? -20.959 8.789 7.303 1.00 83.12 91 VAL A N 1
ATOM 661 C CA . VAL A 1 91 ? -19.582 9.310 7.311 1.00 83.12 91 VAL A CA 1
ATOM 662 C C . VAL A 1 91 ? -18.586 8.165 7.164 1.00 83.12 91 VAL A C 1
ATOM 664 O O . VAL A 1 91 ? -17.656 8.263 6.366 1.00 83.12 91 VAL A O 1
ATOM 667 N N . ILE A 1 92 ? -18.822 7.053 7.867 1.00 80.56 92 ILE A N 1
ATOM 668 C CA . ILE A 1 92 ? -17.991 5.847 7.784 1.00 80.56 92 ILE A CA 1
ATOM 669 C C . ILE A 1 92 ? -17.991 5.299 6.349 1.00 80.56 92 ILE A C 1
ATOM 671 O O . ILE A 1 92 ? -16.927 5.042 5.788 1.00 80.56 92 ILE A O 1
ATOM 675 N N . TYR A 1 93 ? -19.162 5.173 5.716 1.00 83.69 93 TYR A N 1
ATOM 676 C CA . TYR A 1 93 ? -19.247 4.682 4.337 1.00 83.69 93 TYR A CA 1
ATOM 677 C C . TYR A 1 93 ? -18.563 5.612 3.334 1.00 83.69 93 TYR A C 1
ATOM 679 O O . TYR A 1 93 ? -17.789 5.134 2.505 1.00 83.69 93 TYR A O 1
ATOM 687 N N . GLY A 1 94 ? -18.801 6.926 3.418 1.00 86.12 94 GLY A N 1
ATOM 688 C CA . GLY A 1 94 ? -18.144 7.897 2.536 1.00 86.12 94 GLY A CA 1
ATOM 689 C C . GLY A 1 94 ? -16.621 7.853 2.669 1.00 86.12 94 GLY A C 1
ATOM 690 O O . GLY A 1 94 ? -15.897 7.876 1.675 1.00 86.12 94 GLY A O 1
ATOM 691 N N . PHE A 1 95 ? -16.137 7.690 3.897 1.00 82.69 95 PHE A N 1
ATOM 692 C CA . PHE A 1 95 ? -14.722 7.545 4.186 1.00 82.69 95 PHE A CA 1
ATOM 693 C C . PHE A 1 95 ? -14.118 6.253 3.601 1.00 82.69 95 PHE A C 1
ATOM 695 O O . PHE A 1 95 ? -13.078 6.309 2.944 1.00 82.69 95 PHE A O 1
ATOM 702 N N . PHE A 1 96 ? -14.775 5.098 3.757 1.00 83.31 96 PHE A N 1
ATOM 703 C CA . PHE A 1 96 ? -14.304 3.841 3.156 1.00 83.31 96 PHE A CA 1
ATOM 704 C C . PHE A 1 96 ? -14.297 3.880 1.625 1.00 83.31 96 PHE A C 1
ATOM 706 O O . PHE A 1 96 ? -13.397 3.311 1.006 1.00 83.31 96 PHE A O 1
ATOM 713 N N . VAL A 1 97 ? -15.257 4.575 1.007 1.00 88.81 97 VAL A N 1
ATOM 714 C CA . VAL A 1 97 ? -15.250 4.818 -0.443 1.00 88.81 97 VAL A CA 1
ATOM 715 C C . VAL A 1 97 ? -14.041 5.669 -0.838 1.00 88.81 97 VAL A C 1
ATOM 717 O O . VAL A 1 97 ? -13.344 5.317 -1.788 1.00 88.81 97 VAL A O 1
ATOM 720 N N . ALA A 1 98 ? -13.743 6.738 -0.093 1.00 85.88 98 ALA A N 1
ATOM 721 C CA . ALA A 1 98 ? -12.580 7.586 -0.353 1.00 85.88 98 ALA A CA 1
ATOM 722 C C . ALA A 1 98 ? -11.252 6.819 -0.214 1.00 85.88 98 ALA A C 1
ATOM 724 O O . ALA A 1 98 ? -10.403 6.922 -1.099 1.00 85.88 98 ALA A O 1
ATOM 725 N N . ILE A 1 99 ? -11.093 5.995 0.832 1.00 84.81 99 ILE A N 1
ATOM 726 C CA . ILE A 1 99 ? -9.942 5.084 0.973 1.00 84.81 99 ILE A CA 1
ATOM 727 C C . ILE A 1 99 ? -9.846 4.151 -0.229 1.00 84.81 99 ILE A C 1
ATOM 729 O O . ILE A 1 99 ? -8.771 4.013 -0.804 1.00 84.81 99 ILE A O 1
ATOM 733 N N . GLY A 1 100 ? -10.951 3.501 -0.604 1.00 86.00 100 GLY A N 1
ATOM 734 C CA . GLY A 1 100 ? -10.965 2.550 -1.712 1.00 86.00 100 GLY A CA 1
ATOM 735 C C . GLY A 1 100 ? -10.509 3.191 -3.023 1.00 86.00 100 GLY A C 1
ATOM 736 O O . GLY A 1 100 ? -9.666 2.631 -3.719 1.00 86.00 100 GLY A O 1
ATOM 737 N N . LEU A 1 101 ? -11.000 4.397 -3.321 1.00 87.62 101 LEU A N 1
ATOM 738 C CA . LEU A 1 101 ? -10.579 5.166 -4.494 1.00 87.62 101 LEU A CA 1
ATOM 739 C C . LEU A 1 101 ? -9.104 5.580 -4.415 1.00 87.62 101 LEU A C 1
ATOM 741 O O . LEU A 1 101 ? -8.382 5.423 -5.396 1.00 87.62 101 LEU A O 1
ATOM 745 N N . ALA A 1 102 ? -8.635 6.042 -3.253 1.00 84.75 102 ALA A N 1
ATOM 746 C CA . ALA A 1 102 ? -7.235 6.414 -3.051 1.00 84.75 102 ALA A CA 1
ATOM 747 C C . ALA A 1 102 ? -6.281 5.215 -3.187 1.00 84.75 102 ALA A C 1
ATOM 749 O O . ALA A 1 102 ? -5.181 5.361 -3.720 1.00 84.75 102 ALA A O 1
ATOM 750 N N . MET A 1 103 ? -6.694 4.024 -2.739 1.00 84.62 103 MET A N 1
ATOM 751 C CA . MET A 1 103 ? -5.928 2.790 -2.926 1.00 84.62 103 MET A CA 1
ATOM 752 C C . MET A 1 103 ? -5.845 2.404 -4.402 1.00 84.62 103 MET A C 1
ATOM 754 O O . MET A 1 103 ? -4.759 2.072 -4.862 1.00 84.62 103 MET A O 1
ATOM 758 N N . ILE A 1 104 ? -6.951 2.491 -5.149 1.00 85.06 104 ILE A N 1
ATOM 759 C CA . ILE A 1 104 ? -6.950 2.221 -6.595 1.00 85.06 104 ILE A CA 1
ATOM 760 C C . ILE A 1 104 ? -6.012 3.194 -7.320 1.00 85.06 104 ILE A C 1
ATOM 762 O O . ILE A 1 104 ? -5.170 2.750 -8.097 1.00 85.06 104 ILE A O 1
ATOM 766 N N . ASP A 1 105 ? -6.114 4.494 -7.032 1.00 83.56 105 ASP A N 1
ATOM 767 C CA . ASP A 1 105 ? -5.247 5.522 -7.623 1.00 83.56 105 ASP A CA 1
ATOM 768 C C . ASP A 1 105 ? -3.765 5.267 -7.302 1.00 83.56 105 ASP A C 1
ATOM 770 O O . ASP A 1 105 ? -2.926 5.225 -8.200 1.00 83.56 105 ASP A O 1
ATOM 774 N N . SER A 1 106 ? -3.447 4.998 -6.033 1.00 79.69 106 SER A N 1
ATOM 775 C CA . SER A 1 106 ? -2.071 4.728 -5.597 1.00 79.69 106 SER A CA 1
ATOM 776 C C . SER A 1 106 ? -1.509 3.449 -6.223 1.00 79.69 106 SER A C 1
ATOM 778 O O . SER A 1 106 ? -0.371 3.441 -6.684 1.00 79.69 106 SER A O 1
ATOM 780 N N . SER A 1 107 ? -2.293 2.368 -6.277 1.00 80.50 107 SER A N 1
ATOM 781 C CA . SER A 1 107 ? -1.864 1.104 -6.886 1.00 80.50 107 SER A CA 1
ATOM 782 C C . SER A 1 107 ? -1.612 1.244 -8.385 1.00 80.50 107 SER A C 1
ATOM 784 O O . SER A 1 107 ? -0.630 0.702 -8.881 1.00 80.50 107 SER A O 1
ATOM 786 N N . LEU A 1 108 ? -2.457 1.984 -9.106 1.00 80.31 108 LEU A N 1
ATOM 787 C CA . LEU A 1 108 ? -2.269 2.211 -10.539 1.00 80.31 108 LEU A CA 1
ATOM 788 C C . LEU A 1 108 ? -1.073 3.130 -10.825 1.00 80.31 108 LEU A C 1
ATOM 790 O O . LEU A 1 108 ? -0.308 2.847 -11.744 1.00 80.31 108 LEU A O 1
ATOM 794 N N . LYS A 1 109 ? -0.851 4.169 -10.011 1.00 79.75 109 LYS A N 1
ATOM 795 C CA . LYS A 1 109 ? 0.348 5.020 -10.108 1.00 79.75 109 LYS A CA 1
ATOM 796 C C . LYS A 1 109 ? 1.641 4.240 -9.882 1.00 79.75 109 LYS A C 1
ATOM 798 O O . LYS A 1 109 ? 2.618 4.492 -10.573 1.00 79.75 109 LYS A O 1
ATOM 803 N N . VAL A 1 110 ? 1.646 3.268 -8.966 1.00 78.25 110 VAL A N 1
ATOM 804 C CA . VAL A 1 110 ? 2.807 2.382 -8.752 1.00 78.25 110 VAL A CA 1
ATOM 805 C C . VAL A 1 110 ? 3.112 1.536 -9.991 1.00 78.25 110 VAL A C 1
ATOM 807 O O . VAL A 1 110 ? 4.275 1.277 -10.270 1.00 78.25 110 VAL A O 1
ATOM 810 N N . VAL A 1 111 ? 2.086 1.119 -10.734 1.00 76.69 111 VAL A N 1
ATOM 811 C CA . VAL A 1 111 ? 2.249 0.290 -11.939 1.00 76.69 111 VAL A CA 1
ATOM 812 C C . VAL A 1 111 ? 2.770 1.104 -13.122 1.00 76.69 111 VAL A C 1
ATOM 814 O O . VAL A 1 111 ? 3.613 0.623 -13.868 1.00 76.69 111 VAL A O 1
ATOM 817 N N . VAL A 1 112 ? 2.251 2.318 -13.303 1.00 75.25 112 VAL A N 1
ATOM 818 C CA . VAL A 1 112 ? 2.516 3.145 -14.490 1.00 75.25 112 VAL A CA 1
ATOM 819 C C . VAL A 1 112 ? 3.708 4.087 -14.297 1.00 75.25 112 VAL A C 1
ATOM 821 O O . VAL A 1 112 ? 4.323 4.501 -15.273 1.00 75.25 112 VAL A O 1
ATOM 824 N N . GLY A 1 113 ? 4.027 4.460 -13.056 1.00 70.88 113 GLY A N 1
ATOM 825 C CA . GLY A 1 113 ? 5.079 5.428 -12.723 1.00 70.88 113 GLY A CA 1
ATOM 826 C C . GLY A 1 113 ? 4.713 6.897 -12.984 1.00 70.88 113 GLY A C 1
ATOM 827 O O . GLY A 1 113 ? 5.374 7.787 -12.457 1.00 70.88 113 GLY A O 1
ATOM 828 N N . GLU A 1 114 ? 3.639 7.163 -13.732 1.00 70.31 114 GLU A N 1
ATOM 829 C CA . GLU A 1 114 ? 3.158 8.498 -14.111 1.00 70.31 114 GLU A CA 1
ATOM 830 C C . GLU A 1 114 ? 1.634 8.638 -13.921 1.00 70.31 114 GLU A C 1
ATOM 832 O O . GLU A 1 114 ? 0.936 7.700 -13.520 1.00 70.31 114 GLU A O 1
ATOM 837 N N . ASP A 1 115 ? 1.094 9.823 -14.228 1.00 74.50 115 ASP A N 1
ATOM 838 C CA . ASP A 1 115 ? -0.347 10.065 -14.210 1.00 74.50 115 ASP A CA 1
ATOM 839 C C . ASP A 1 115 ? -1.091 9.154 -15.202 1.00 74.50 115 ASP A C 1
ATOM 841 O O . ASP A 1 115 ? -0.888 9.183 -16.420 1.00 74.50 115 ASP A O 1
ATOM 845 N N . ILE A 1 116 ? -2.025 8.373 -14.650 1.00 70.56 116 ILE A N 1
ATOM 846 C CA . ILE A 1 116 ? -2.719 7.254 -15.306 1.00 70.56 116 ILE A CA 1
ATOM 847 C C . ILE A 1 116 ? -3.385 7.675 -16.621 1.00 70.56 116 ILE A C 1
ATOM 849 O O . ILE A 1 116 ? -3.275 6.973 -17.625 1.00 70.56 116 ILE A O 1
ATOM 853 N N . LEU A 1 117 ? -4.089 8.812 -16.620 1.00 71.25 117 LEU A N 1
ATOM 854 C CA . LEU A 1 117 ? -4.870 9.274 -17.774 1.00 71.25 117 LEU A CA 1
ATOM 855 C C . LEU A 1 117 ? -3.976 9.621 -18.966 1.00 71.25 117 LEU A C 1
ATOM 857 O O . LEU A 1 117 ? -4.312 9.298 -20.104 1.00 71.25 117 LEU A O 1
ATOM 861 N N . THR A 1 118 ? -2.831 10.244 -18.701 1.00 69.69 118 THR A N 1
ATOM 862 C CA . THR A 1 118 ? -1.886 10.678 -19.732 1.00 69.69 118 THR A CA 1
ATOM 863 C C . THR A 1 118 ? -1.104 9.486 -20.281 1.00 69.69 118 THR A C 1
ATOM 865 O O . THR A 1 118 ? -0.942 9.347 -21.495 1.00 69.69 118 THR A O 1
ATOM 868 N N . ALA A 1 119 ? -0.685 8.580 -19.398 1.00 70.06 119 ALA A N 1
ATOM 869 C CA . ALA A 1 119 ? 0.115 7.417 -19.755 1.00 70.06 119 ALA A CA 1
ATOM 870 C C . ALA A 1 119 ? -0.689 6.327 -20.487 1.00 70.06 119 ALA A C 1
ATOM 872 O O . ALA A 1 119 ? -0.225 5.793 -21.495 1.00 70.06 119 ALA A O 1
ATOM 873 N N . CYS A 1 120 ? -1.921 6.030 -20.053 1.00 72.19 120 CYS A N 1
ATOM 874 C CA . CYS A 1 120 ? -2.756 5.006 -20.698 1.00 72.19 120 CYS A CA 1
ATOM 875 C C . CYS A 1 120 ? -3.203 5.399 -22.110 1.00 72.19 120 CYS A C 1
ATOM 877 O O . CYS A 1 120 ? -3.421 4.525 -22.947 1.00 72.19 120 CYS A O 1
ATOM 879 N N . TRP A 1 121 ? -3.372 6.699 -22.372 1.00 74.62 121 TRP A N 1
ATOM 880 C CA . TRP A 1 121 ? -3.806 7.181 -23.683 1.00 74.62 121 TRP A CA 1
ATOM 881 C C . TRP A 1 121 ? -2.660 7.215 -24.699 1.00 74.62 121 TRP A C 1
ATOM 883 O O . TRP A 1 121 ? -2.864 6.917 -25.875 1.00 74.62 121 TRP A O 1
ATOM 893 N N . ASN A 1 122 ? -1.449 7.550 -24.248 1.00 77.19 122 ASN A N 1
ATOM 894 C CA . ASN A 1 122 ? -0.297 7.734 -25.129 1.00 77.19 122 ASN A CA 1
ATOM 895 C C . ASN A 1 122 ? 0.532 6.460 -25.325 1.00 77.19 122 ASN A C 1
ATOM 897 O O . ASN A 1 122 ? 1.176 6.317 -26.365 1.00 77.19 122 ASN A O 1
ATOM 901 N N . ASN A 1 123 ? 0.521 5.530 -24.364 1.00 78.94 123 ASN A N 1
ATOM 902 C CA . ASN A 1 123 ? 1.363 4.342 -24.409 1.00 78.94 123 ASN A CA 1
ATOM 903 C C . ASN A 1 123 ? 0.544 3.048 -24.287 1.00 78.94 123 ASN A C 1
ATOM 905 O O . ASN A 1 123 ? -0.031 2.723 -23.246 1.00 78.94 123 ASN A O 1
ATOM 909 N N . ARG A 1 124 ? 0.547 2.259 -25.369 1.00 76.81 124 ARG A N 1
ATOM 910 C CA . ARG A 1 124 ? -0.121 0.949 -25.440 1.00 76.81 124 ARG A CA 1
ATOM 911 C C . ARG A 1 124 ? 0.402 -0.026 -24.382 1.00 76.81 124 ARG A C 1
ATOM 913 O O . ARG A 1 124 ? -0.348 -0.883 -23.921 1.00 76.81 124 ARG A O 1
ATOM 920 N N . ILE A 1 125 ? 1.667 0.112 -24.003 1.00 76.75 125 ILE A N 1
ATOM 921 C CA . ILE A 1 125 ? 2.320 -0.717 -22.996 1.00 76.75 125 ILE A CA 1
ATOM 922 C C . ILE A 1 125 ? 1.754 -0.400 -21.603 1.00 76.75 125 ILE A C 1
ATOM 924 O O . ILE A 1 125 ? 1.300 -1.312 -20.915 1.00 76.75 125 ILE A O 1
ATOM 928 N N . CYS A 1 126 ? 1.654 0.883 -21.237 1.00 77.81 126 CYS A N 1
ATOM 929 C CA . CYS A 1 126 ? 1.046 1.323 -19.975 1.00 77.81 126 CYS A CA 1
ATOM 930 C C . CYS A 1 126 ? -0.421 0.888 -19.854 1.00 77.81 126 CYS A C 1
ATOM 932 O O . CYS A 1 126 ? -0.859 0.431 -18.800 1.00 77.81 126 CYS A O 1
ATOM 934 N N . PHE A 1 127 ? -1.178 0.949 -20.954 1.00 80.88 127 PHE A N 1
ATOM 935 C CA . PHE A 1 127 ? -2.552 0.443 -20.975 1.00 80.88 127 PHE A CA 1
ATOM 936 C C . PHE A 1 127 ? -2.629 -1.060 -20.650 1.00 80.88 127 PHE A C 1
ATOM 938 O O . PHE A 1 127 ? -3.492 -1.491 -19.882 1.00 80.88 127 PHE A O 1
ATOM 945 N N . LEU A 1 128 ? -1.718 -1.865 -21.206 1.00 77.62 128 LEU A N 1
ATOM 946 C CA . LEU A 1 128 ? -1.666 -3.307 -20.953 1.00 77.62 128 LEU A CA 1
ATOM 947 C C . LEU A 1 128 ? -1.211 -3.630 -19.526 1.00 77.62 128 LEU A C 1
ATOM 949 O O . LEU A 1 128 ? -1.754 -4.558 -18.927 1.00 77.62 128 LEU A O 1
ATOM 953 N N . GLN A 1 129 ? -0.297 -2.842 -18.954 1.00 78.50 129 GLN A N 1
ATOM 954 C CA . GLN A 1 129 ? 0.078 -2.949 -17.542 1.00 78.50 129 GLN A CA 1
ATOM 955 C C . GLN A 1 129 ? -1.132 -2.707 -16.631 1.00 78.50 129 GLN A C 1
ATOM 957 O O . GLN A 1 129 ? -1.449 -3.548 -15.790 1.00 78.50 129 GLN A O 1
ATOM 962 N N . CYS A 1 130 ? -1.871 -1.611 -16.843 1.00 82.94 130 CYS A N 1
ATOM 963 C CA . CYS A 1 130 ? -3.091 -1.334 -16.084 1.00 82.94 130 CYS A CA 1
ATOM 964 C C . CYS A 1 130 ? -4.130 -2.450 -16.232 1.00 82.94 130 CYS A C 1
ATOM 966 O O . CYS A 1 130 ? -4.774 -2.829 -15.251 1.00 82.94 130 CYS A O 1
ATOM 968 N N . LEU A 1 131 ? -4.285 -2.999 -17.440 1.00 83.88 131 LEU A N 1
ATOM 969 C CA . LEU A 1 131 ? -5.199 -4.108 -17.692 1.00 83.88 131 LEU A CA 1
ATOM 970 C C . LEU A 1 131 ? -4.774 -5.380 -16.944 1.00 83.88 131 LEU A C 1
ATOM 972 O O . LEU A 1 131 ? -5.625 -6.033 -16.340 1.00 83.88 131 LEU A O 1
ATOM 976 N N . ALA A 1 132 ? -3.481 -5.716 -16.939 1.00 84.75 132 ALA A N 1
ATOM 977 C CA . ALA A 1 132 ? -2.948 -6.856 -16.195 1.00 84.75 132 ALA A CA 1
ATOM 978 C C . ALA A 1 132 ? -3.168 -6.687 -14.683 1.00 84.75 132 ALA A C 1
ATOM 980 O O . ALA A 1 132 ? -3.676 -7.598 -14.029 1.00 84.75 132 ALA A O 1
ATOM 981 N N . SER A 1 133 ? -2.889 -5.501 -14.133 1.00 84.44 133 SER A N 1
ATOM 982 C CA . SER A 1 133 ? -3.143 -5.196 -12.719 1.00 84.44 133 SER A CA 1
ATOM 983 C C . SER A 1 133 ? -4.627 -5.279 -12.360 1.00 84.44 133 SER A C 1
ATOM 985 O O . SER A 1 133 ? -4.981 -5.826 -11.312 1.00 84.44 133 SER A O 1
ATOM 987 N N . LEU A 1 134 ? -5.509 -4.793 -13.238 1.00 87.06 134 LEU A N 1
ATOM 988 C CA . LEU A 1 134 ? -6.955 -4.906 -13.056 1.00 87.06 134 LEU A CA 1
ATOM 989 C C . LEU A 1 134 ? -7.406 -6.372 -13.074 1.00 87.06 134 LEU A C 1
ATOM 991 O O . LEU A 1 134 ? -8.203 -6.775 -12.227 1.00 87.06 134 LEU A O 1
ATOM 995 N N . LEU A 1 135 ? -6.880 -7.181 -13.998 1.00 87.44 135 LEU A N 1
ATOM 996 C CA . LEU A 1 135 ? -7.170 -8.614 -14.072 1.00 87.44 135 LEU A CA 1
ATOM 997 C C . LEU A 1 135 ? -6.713 -9.351 -12.812 1.00 87.44 135 LEU A C 1
ATOM 999 O O . LEU A 1 135 ? -7.500 -10.127 -12.271 1.00 87.44 135 LEU A O 1
ATOM 1003 N N . CYS A 1 136 ? -5.510 -9.076 -12.300 1.00 86.94 136 CYS A N 1
ATOM 1004 C CA . CYS A 1 136 ? -5.044 -9.635 -11.028 1.00 86.94 136 CYS A CA 1
ATOM 1005 C C . CYS A 1 136 ? -5.974 -9.239 -9.870 1.00 86.94 136 CYS A C 1
ATOM 1007 O O . CYS A 1 136 ? -6.427 -10.099 -9.116 1.00 86.94 136 CYS A O 1
ATOM 1009 N N . GLY A 1 137 ? -6.363 -7.963 -9.778 1.00 85.25 137 GLY A N 1
ATOM 1010 C CA . GLY A 1 137 ? -7.307 -7.495 -8.759 1.00 85.25 137 GLY A CA 1
ATOM 1011 C C . GLY A 1 137 ? -8.684 -8.171 -8.843 1.00 85.25 137 GLY A C 1
ATOM 1012 O O . GLY A 1 137 ? -9.253 -8.566 -7.820 1.00 85.25 137 GLY A O 1
ATOM 1013 N N . LEU A 1 138 ? -9.217 -8.355 -10.055 1.00 88.06 138 LEU A N 1
ATOM 1014 C CA . LEU A 1 138 ? -10.483 -9.059 -10.282 1.00 88.06 138 LEU A CA 1
ATOM 1015 C C . LEU A 1 138 ? -10.369 -10.545 -9.948 1.00 88.06 138 LEU A C 1
ATOM 1017 O O . LEU A 1 138 ? -11.260 -11.083 -9.286 1.00 88.06 138 LEU A O 1
ATOM 1021 N N . LEU A 1 139 ? -9.278 -11.197 -10.355 1.00 88.00 139 LEU A N 1
ATOM 1022 C CA . LEU A 1 139 ? -8.997 -12.583 -9.999 1.00 88.00 139 LEU A CA 1
ATOM 1023 C C . LEU A 1 139 ? -8.992 -12.742 -8.490 1.00 88.00 139 LEU A C 1
ATOM 1025 O O . LEU A 1 139 ? -9.738 -13.577 -7.993 1.00 88.00 139 LEU A O 1
ATOM 1029 N N . ASN A 1 140 ? -8.280 -11.887 -7.759 1.00 85.50 140 ASN A N 1
ATOM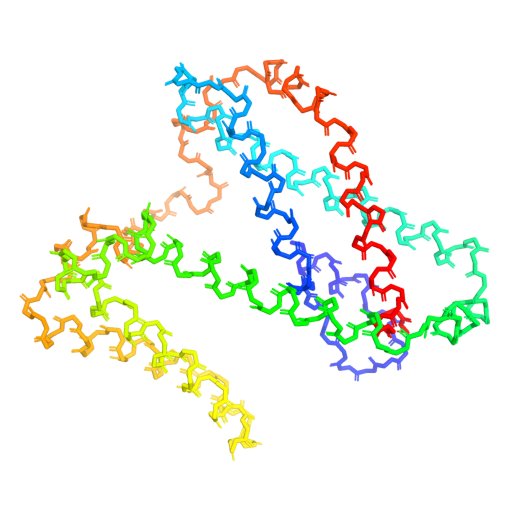 1030 C CA . ASN A 1 140 ? -8.268 -11.924 -6.302 1.00 85.50 140 ASN A CA 1
ATOM 1031 C C . ASN A 1 140 ? -9.656 -11.725 -5.694 1.00 85.50 140 ASN A C 1
ATOM 1033 O O . ASN A 1 140 ? -10.095 -12.502 -4.838 1.00 85.50 140 ASN A O 1
ATOM 1037 N N . ARG A 1 141 ? -10.405 -10.733 -6.187 1.00 85.56 141 ARG A N 1
ATOM 1038 C CA . ARG A 1 141 ? -11.748 -10.431 -5.683 1.00 85.56 141 ARG A CA 1
ATOM 1039 C C . ARG A 1 141 ? -12.728 -11.582 -5.894 1.00 85.56 141 ARG A C 1
ATOM 1041 O O . ARG A 1 141 ? -13.516 -11.878 -4.990 1.00 85.56 141 ARG A O 1
ATOM 1048 N N . PHE A 1 142 ? -12.727 -12.184 -7.080 1.00 87.62 142 PHE A N 1
ATOM 1049 C CA . PHE A 1 142 ? -13.651 -13.258 -7.436 1.00 87.62 142 PHE A CA 1
ATOM 1050 C C . PHE A 1 142 ? -13.183 -14.610 -6.915 1.00 87.62 142 PHE A C 1
ATOM 1052 O O . PHE A 1 142 ? -13.988 -15.351 -6.357 1.00 87.62 142 PHE A O 1
ATOM 1059 N N . GLY A 1 143 ? -11.896 -14.913 -7.019 1.00 83.56 143 GLY A N 1
ATOM 1060 C CA . GLY A 1 143 ? -11.314 -16.138 -6.491 1.00 83.56 143 GLY A CA 1
ATOM 1061 C C . GLY A 1 143 ? -11.516 -16.241 -4.985 1.00 83.56 143 GLY A C 1
ATOM 1062 O O . GLY A 1 143 ? -12.051 -17.245 -4.531 1.00 83.56 143 GLY A O 1
ATOM 1063 N N . SER A 1 144 ? -11.266 -15.170 -4.227 1.00 81.69 144 SER A N 1
ATOM 1064 C CA . SER A 1 144 ? -11.551 -15.149 -2.782 1.00 81.69 144 SER A CA 1
ATOM 1065 C C . SER A 1 144 ? -13.046 -15.256 -2.447 1.00 81.69 144 SER A C 1
ATOM 1067 O O . SER A 1 144 ? -13.403 -15.677 -1.352 1.00 81.69 144 SER A O 1
ATOM 1069 N N . ARG A 1 145 ? -13.943 -14.870 -3.367 1.00 83.81 145 ARG A N 1
ATOM 1070 C CA . ARG A 1 145 ? -15.399 -14.962 -3.159 1.00 83.81 145 ARG A CA 1
ATOM 1071 C C . ARG A 1 145 ? -15.957 -16.350 -3.474 1.00 83.81 145 ARG A C 1
ATOM 1073 O O . ARG A 1 145 ? -16.913 -16.773 -2.831 1.00 83.81 145 ARG A O 1
ATOM 1080 N N . TYR A 1 146 ? -15.426 -17.019 -4.493 1.00 84.06 146 TYR A N 1
ATOM 1081 C CA . TYR A 1 146 ? -15.980 -18.279 -4.994 1.00 84.06 146 TYR A CA 1
ATOM 1082 C C . TYR A 1 146 ? -15.218 -19.509 -4.490 1.00 84.06 146 TYR A C 1
ATOM 1084 O O . TYR A 1 146 ? -15.819 -20.572 -4.321 1.00 84.06 146 TYR A O 1
ATOM 1092 N N . LEU A 1 147 ? -13.922 -19.384 -4.201 1.00 83.25 147 LEU A N 1
ATOM 1093 C CA . LEU A 1 147 ? -13.081 -20.491 -3.759 1.00 83.25 147 LEU A CA 1
ATOM 1094 C C . LEU A 1 147 ? -12.997 -20.512 -2.228 1.00 83.25 147 LEU A C 1
ATOM 1096 O O . LEU A 1 147 ? -12.336 -19.685 -1.614 1.00 83.25 147 LEU A O 1
ATOM 1100 N N . HIS A 1 148 ? -13.631 -21.508 -1.613 1.00 80.25 148 HIS A N 1
ATOM 1101 C CA . HIS A 1 148 ? -13.636 -21.701 -0.154 1.00 80.25 148 HIS A CA 1
ATOM 1102 C C . HIS A 1 148 ? -12.597 -22.737 0.314 1.00 80.25 148 HIS A C 1
ATOM 1104 O O . HIS A 1 148 ? -12.676 -23.262 1.421 1.00 80.25 148 HIS A O 1
ATOM 1110 N N . HIS A 1 149 ? -11.639 -23.084 -0.548 1.00 85.12 149 HIS A N 1
ATOM 1111 C CA . HIS A 1 149 ? -10.642 -24.113 -0.266 1.00 85.12 149 HIS A CA 1
ATOM 1112 C C . HIS A 1 149 ? -9.421 -23.520 0.452 1.00 85.12 149 HIS A C 1
ATOM 1114 O O . HIS A 1 149 ? -8.986 -22.423 0.120 1.00 85.12 149 HIS A O 1
ATOM 1120 N N . TYR A 1 150 ? -8.798 -24.262 1.373 1.00 80.19 150 TYR A N 1
ATOM 1121 C CA . TYR A 1 150 ? -7.584 -23.813 2.083 1.00 80.19 150 TYR A CA 1
ATOM 1122 C C . TYR A 1 150 ? -6.428 -23.439 1.129 1.00 80.19 150 TYR A C 1
ATOM 1124 O O . TYR A 1 150 ? -5.672 -22.507 1.382 1.00 80.19 150 TYR A O 1
ATOM 1132 N N . LEU A 1 151 ? -6.332 -24.128 -0.014 1.00 85.31 151 LEU A N 1
ATOM 1133 C CA . LEU A 1 151 ? -5.349 -23.849 -1.075 1.00 85.31 151 LEU A CA 1
ATOM 1134 C C . LEU A 1 151 ? -5.774 -22.743 -2.059 1.00 85.31 151 LEU A C 1
ATOM 1136 O O . LEU A 1 151 ? -5.035 -22.464 -3.001 1.00 85.31 151 LEU A O 1
ATOM 1140 N N . ALA A 1 152 ? -6.939 -22.117 -1.876 1.00 85.19 152 ALA A N 1
ATOM 1141 C CA . ALA A 1 152 ? -7.424 -21.085 -2.789 1.00 85.19 152 ALA A CA 1
ATOM 1142 C C . ALA A 1 152 ? -6.479 -19.883 -2.833 1.00 85.19 152 ALA A C 1
ATOM 1144 O O . ALA A 1 152 ? -6.109 -19.445 -3.913 1.00 85.19 152 ALA A O 1
ATOM 1145 N N . LEU A 1 153 ? -6.039 -19.399 -1.671 1.00 81.75 153 LEU A N 1
ATOM 1146 C CA . LEU A 1 153 ? -5.169 -18.229 -1.567 1.00 81.75 153 LEU A CA 1
ATOM 1147 C C . LEU A 1 153 ? -3.780 -18.448 -2.201 1.00 81.75 153 LEU A C 1
ATOM 1149 O O . LEU A 1 153 ? -3.415 -17.662 -3.073 1.00 81.75 153 LEU A O 1
ATOM 1153 N N . PRO A 1 154 ? -3.013 -19.511 -1.872 1.00 85.81 154 PRO A N 1
ATOM 1154 C CA . PRO A 1 154 ? -1.741 -19.763 -2.554 1.00 85.81 154 PRO A CA 1
ATOM 1155 C C . PRO A 1 154 ? -1.920 -20.076 -4.048 1.00 85.81 154 PRO A C 1
ATOM 1157 O O . PRO A 1 154 ? -1.103 -19.647 -4.859 1.00 85.81 154 PRO A O 1
ATOM 1160 N N . GLY A 1 155 ? -2.992 -20.778 -4.436 1.00 88.44 155 GLY A N 1
ATOM 1161 C CA . GLY A 1 155 ? -3.290 -21.039 -5.848 1.00 88.44 155 GLY A CA 1
ATOM 1162 C C . GLY A 1 155 ? -3.605 -19.764 -6.631 1.00 88.44 155 GLY A C 1
ATOM 1163 O O . GLY A 1 155 ? -3.199 -19.625 -7.782 1.00 88.44 155 GLY A O 1
ATOM 1164 N N . LEU A 1 156 ? -4.276 -18.811 -5.992 1.00 87.19 156 LEU A N 1
ATOM 1165 C CA . LEU A 1 156 ? -4.615 -17.528 -6.583 1.00 87.19 156 LEU A CA 1
ATOM 1166 C C . LEU A 1 156 ? -3.383 -16.643 -6.790 1.00 87.19 156 LEU A C 1
ATOM 1168 O O . LEU A 1 156 ? -3.233 -16.078 -7.866 1.00 87.19 156 LEU A O 1
ATOM 1172 N N . LEU A 1 157 ? -2.456 -16.617 -5.828 1.00 87.19 157 LEU A N 1
ATOM 1173 C CA . LEU A 1 157 ? -1.165 -15.940 -5.996 1.00 87.19 157 LEU A CA 1
ATOM 1174 C C . LEU A 1 157 ? -0.364 -16.528 -7.168 1.00 87.19 157 LEU A C 1
ATOM 1176 O O . LEU A 1 157 ? 0.197 -15.794 -7.977 1.00 87.19 157 LEU A O 1
ATOM 1180 N N . MET A 1 158 ? -0.348 -17.858 -7.311 1.00 89.62 158 MET A N 1
ATOM 1181 C CA . MET A 1 158 ? 0.291 -18.508 -8.462 1.00 89.62 158 MET A CA 1
ATOM 1182 C C . MET A 1 158 ? -0.395 -18.148 -9.786 1.00 89.62 158 MET A C 1
ATOM 1184 O O . MET A 1 158 ? 0.282 -17.968 -10.799 1.00 89.62 158 MET A O 1
ATOM 1188 N N . ALA A 1 159 ? -1.723 -18.019 -9.787 1.00 88.62 159 ALA A N 1
ATOM 1189 C CA . ALA A 1 159 ? -2.477 -17.594 -10.960 1.00 88.62 159 ALA A CA 1
ATOM 1190 C C . ALA A 1 159 ? -2.180 -16.134 -11.338 1.00 88.62 159 ALA A C 1
ATOM 1192 O O . ALA A 1 159 ? -2.008 -15.849 -12.518 1.00 88.62 159 ALA A O 1
ATOM 1193 N N . GLU A 1 160 ? -2.061 -15.228 -10.366 1.00 87.56 160 GLU A N 1
ATOM 1194 C CA . GLU A 1 160 ? -1.665 -13.832 -10.605 1.00 87.56 160 GLU A CA 1
ATOM 1195 C C . GLU A 1 160 ? -0.276 -13.748 -11.250 1.00 87.56 160 GLU A C 1
ATOM 1197 O O . GLU A 1 160 ? -0.104 -13.062 -12.258 1.00 87.56 160 GLU A O 1
ATOM 1202 N N . ILE A 1 161 ? 0.695 -14.514 -10.741 1.00 88.12 161 ILE A N 1
ATOM 1203 C CA . ILE A 1 161 ? 2.032 -14.607 -11.345 1.00 88.12 161 ILE A CA 1
ATOM 1204 C C . ILE A 1 161 ? 1.926 -15.107 -12.792 1.00 88.12 161 ILE A C 1
ATOM 1206 O O . ILE A 1 161 ? 2.508 -14.511 -13.700 1.00 88.12 161 ILE A O 1
ATOM 1210 N N . ALA A 1 162 ? 1.158 -16.174 -13.031 1.00 88.62 162 ALA A N 1
ATOM 1211 C CA . ALA A 1 162 ? 0.966 -16.717 -14.372 1.00 88.62 162 ALA A CA 1
ATOM 1212 C C . ALA A 1 162 ? 0.335 -15.694 -15.331 1.00 88.62 162 ALA A C 1
ATOM 1214 O O . ALA A 1 162 ? 0.770 -15.587 -16.475 1.00 88.62 162 ALA A O 1
ATOM 1215 N N . VAL A 1 163 ? -0.643 -14.909 -14.870 1.00 87.44 163 VAL A N 1
ATOM 1216 C CA . VAL A 1 163 ? -1.286 -13.853 -15.666 1.00 87.44 163 VAL A CA 1
ATOM 1217 C C . VAL A 1 163 ? -0.280 -12.791 -16.085 1.00 87.44 163 VAL A C 1
ATOM 1219 O O . VAL A 1 163 ? -0.258 -12.431 -17.259 1.00 87.44 163 VAL A O 1
ATOM 1222 N N . VAL A 1 164 ? 0.600 -12.349 -15.182 1.00 84.75 164 VAL A N 1
ATOM 1223 C CA . VAL A 1 164 ? 1.652 -11.374 -15.516 1.00 84.75 164 VAL A CA 1
ATOM 1224 C C . VAL A 1 164 ? 2.575 -11.915 -16.613 1.00 84.75 164 VAL A C 1
ATOM 1226 O O . VAL A 1 164 ? 2.799 -11.230 -17.611 1.00 84.75 164 VAL A O 1
ATOM 1229 N N . TYR A 1 165 ? 3.048 -13.160 -16.497 1.00 86.88 165 TYR A N 1
ATOM 1230 C CA . TYR A 1 165 ? 3.908 -13.763 -17.525 1.00 86.88 165 TYR A CA 1
ATOM 1231 C C . TYR A 1 165 ? 3.186 -13.998 -18.859 1.00 86.88 165 TYR A C 1
ATOM 1233 O O . TYR A 1 165 ? 3.781 -13.804 -19.918 1.00 86.88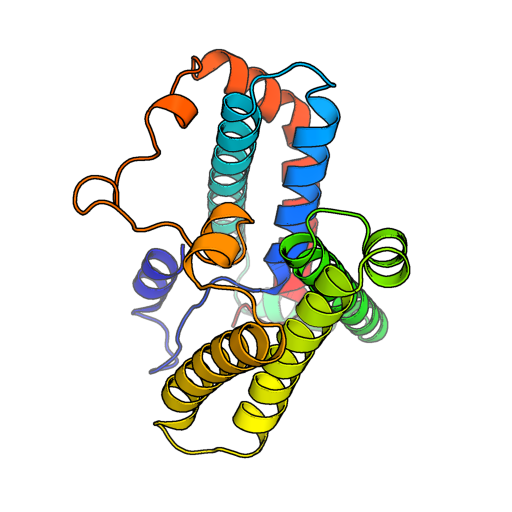 165 TYR A O 1
ATOM 1241 N N . VAL A 1 166 ? 1.904 -14.376 -18.836 1.00 86.38 166 VAL A N 1
ATOM 1242 C CA . VAL A 1 166 ? 1.089 -14.509 -20.056 1.00 86.38 166 VAL A CA 1
ATOM 1243 C C . VAL A 1 166 ? 0.888 -13.148 -20.724 1.00 86.38 166 VAL A C 1
ATOM 1245 O O . VAL A 1 166 ? 0.993 -13.053 -21.946 1.00 86.38 166 VAL A O 1
ATOM 1248 N N . CYS A 1 167 ? 0.650 -12.089 -19.946 1.00 83.69 167 CYS A N 1
ATOM 1249 C CA . CYS A 1 167 ? 0.562 -10.725 -20.460 1.00 83.69 167 CYS A CA 1
ATOM 1250 C C . CYS A 1 167 ? 1.883 -10.279 -21.103 1.00 83.69 167 CYS A C 1
ATOM 1252 O O . CYS A 1 167 ? 1.847 -9.757 -22.215 1.00 83.69 167 CYS A O 1
ATOM 1254 N N . LEU A 1 168 ? 3.033 -10.545 -20.472 1.00 82.81 168 LEU A N 1
ATOM 1255 C CA . LEU A 1 168 ? 4.355 -10.263 -21.052 1.00 82.81 168 LEU A CA 1
ATOM 1256 C C . LEU A 1 168 ? 4.567 -11.004 -22.379 1.00 82.81 168 LEU A C 1
ATOM 1258 O O . LEU A 1 168 ? 4.901 -10.383 -23.390 1.00 82.81 168 LEU A O 1
ATOM 1262 N N . ALA A 1 169 ? 4.276 -12.308 -22.406 1.00 84.25 169 ALA A N 1
ATOM 1263 C CA . ALA A 1 169 ? 4.390 -13.125 -23.613 1.00 84.25 169 ALA A CA 1
ATOM 1264 C C . ALA A 1 169 ? 3.469 -12.629 -24.743 1.00 84.25 169 ALA A C 1
ATOM 1266 O O . ALA A 1 169 ? 3.883 -12.582 -25.900 1.00 84.25 169 ALA A O 1
ATOM 1267 N N . ALA A 1 170 ? 2.243 -12.208 -24.419 1.00 82.88 170 ALA A N 1
ATOM 1268 C CA . ALA A 1 170 ? 1.307 -11.636 -25.388 1.00 82.88 170 ALA A CA 1
ATOM 1269 C C . ALA A 1 170 ? 1.771 -10.275 -25.941 1.00 82.88 170 ALA A C 1
ATOM 1271 O O . ALA A 1 170 ? 1.410 -9.917 -27.063 1.00 82.88 170 ALA A O 1
ATOM 1272 N N . CYS A 1 171 ? 2.573 -9.527 -25.177 1.00 78.50 171 CYS A N 1
ATOM 1273 C CA . CYS A 1 171 ? 3.172 -8.265 -25.614 1.00 78.50 171 CYS A CA 1
ATOM 1274 C C . CYS A 1 171 ? 4.461 -8.460 -26.424 1.00 78.50 171 CYS A C 1
ATOM 1276 O O . CYS A 1 171 ? 4.935 -7.502 -27.028 1.00 78.50 171 CYS A O 1
ATOM 1278 N N . GLY A 1 172 ? 5.024 -9.673 -26.446 1.00 81.75 172 GLY A N 1
ATOM 1279 C CA . GLY A 1 172 ? 6.330 -9.941 -27.051 1.00 81.75 172 GLY A CA 1
ATOM 1280 C C . GLY A 1 172 ? 7.499 -9.311 -26.287 1.00 81.75 172 GLY A C 1
ATOM 1281 O O . GLY A 1 172 ? 8.583 -9.203 -26.850 1.00 81.75 172 GLY A O 1
ATOM 1282 N N . VAL A 1 173 ? 7.280 -8.898 -25.034 1.00 83.00 173 VAL A N 1
ATOM 1283 C CA . VAL A 1 173 ? 8.306 -8.291 -24.176 1.00 83.00 173 VAL A CA 1
ATOM 1284 C C . VAL A 1 173 ? 9.097 -9.410 -23.509 1.00 83.00 173 VAL A C 1
ATOM 1286 O O . VAL A 1 173 ? 8.514 -10.329 -22.921 1.00 83.00 173 VAL A O 1
ATOM 1289 N N . SER A 1 174 ? 10.424 -9.354 -2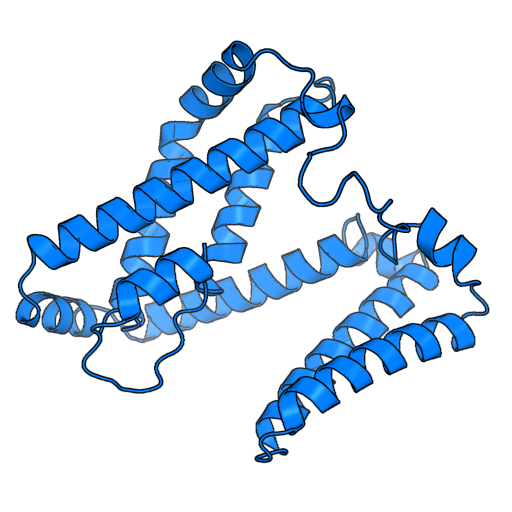3.625 1.00 85.19 174 SER A N 1
ATOM 1290 C CA . SER A 1 174 ? 11.301 -10.319 -22.956 1.00 85.19 174 SER A CA 1
ATOM 1291 C C . SER A 1 174 ? 11.286 -10.113 -21.437 1.00 85.19 174 SER A C 1
ATOM 1293 O O . SER A 1 174 ? 10.968 -9.034 -20.940 1.00 85.19 174 SER A O 1
ATOM 1295 N N . VAL A 1 175 ? 11.609 -11.156 -20.669 1.00 83.25 175 VAL A N 1
ATOM 1296 C CA . VAL A 1 175 ? 11.648 -11.045 -19.198 1.00 83.25 175 VAL A CA 1
ATOM 1297 C C . VAL A 1 175 ? 12.752 -10.079 -18.765 1.00 83.25 175 VAL A C 1
ATOM 1299 O O . VAL A 1 175 ? 12.615 -9.398 -17.753 1.00 83.25 175 VAL A O 1
ATOM 1302 N N . GLU A 1 176 ? 13.832 -10.019 -19.537 1.00 81.94 176 GLU A N 1
ATOM 1303 C CA . GLU A 1 176 ? 14.964 -9.120 -19.353 1.00 81.94 176 GLU A CA 1
ATOM 1304 C C . GLU A 1 176 ? 14.550 -7.662 -19.578 1.00 81.94 176 GLU A C 1
ATOM 1306 O O . GLU A 1 176 ? 14.738 -6.837 -18.693 1.00 81.94 176 GLU A O 1
ATOM 1311 N N . GLU A 1 177 ? 13.875 -7.369 -20.689 1.00 80.94 177 GLU A N 1
ATOM 1312 C CA . GLU A 1 177 ? 13.360 -6.026 -20.994 1.00 80.94 177 GLU A CA 1
ATOM 1313 C C . GLU A 1 177 ? 12.310 -5.574 -19.967 1.00 80.94 177 GLU A C 1
ATOM 1315 O O . GLU A 1 177 ? 12.341 -4.444 -19.495 1.00 80.94 177 GLU A O 1
ATOM 1320 N N . ALA A 1 178 ? 11.452 -6.489 -19.503 1.00 79.06 178 ALA A N 1
ATOM 1321 C CA . ALA A 1 178 ? 10.516 -6.204 -18.416 1.00 79.06 178 ALA A CA 1
ATOM 1322 C C . ALA A 1 178 ? 11.212 -5.909 -17.070 1.00 79.06 178 ALA A C 1
ATOM 1324 O O . ALA A 1 178 ? 10.654 -5.195 -16.236 1.00 79.06 178 ALA A O 1
ATOM 1325 N N . ARG A 1 179 ? 12.405 -6.463 -16.815 1.00 81.00 179 ARG A N 1
ATOM 1326 C CA . ARG A 1 179 ? 13.203 -6.126 -15.622 1.00 81.00 179 ARG A CA 1
ATOM 1327 C C . ARG A 1 179 ? 13.882 -4.773 -15.769 1.00 81.00 179 ARG A C 1
ATOM 1329 O O . ARG A 1 179 ? 13.839 -3.996 -14.820 1.00 81.00 179 ARG A O 1
ATOM 1336 N N . ASP A 1 180 ? 14.451 -4.496 -16.938 1.00 79.25 180 ASP A N 1
ATOM 1337 C CA . ASP A 1 180 ? 15.112 -3.221 -17.234 1.00 79.25 180 ASP A CA 1
ATOM 1338 C C . ASP A 1 180 ? 14.118 -2.048 -17.156 1.00 79.25 180 ASP A C 1
ATOM 1340 O O . ASP A 1 180 ? 14.439 -0.995 -16.604 1.00 79.25 180 ASP A O 1
ATOM 1344 N N . ASP A 1 181 ? 12.875 -2.272 -17.591 1.00 72.62 181 ASP A N 1
ATOM 1345 C CA . ASP A 1 181 ? 11.769 -1.315 -17.479 1.00 72.62 181 ASP A CA 1
ATOM 1346 C C . ASP A 1 181 ? 11.138 -1.256 -16.069 1.00 72.62 181 ASP A C 1
ATOM 1348 O O . ASP A 1 181 ? 10.188 -0.506 -15.836 1.00 72.62 181 ASP A O 1
ATOM 1352 N N . GLY A 1 182 ? 11.618 -2.058 -15.112 1.00 72.19 182 GLY A N 1
ATOM 1353 C CA . GLY A 1 182 ? 11.157 -2.044 -13.720 1.00 72.19 182 GLY A CA 1
ATOM 1354 C C . GLY A 1 182 ? 9.809 -2.728 -13.452 1.00 72.19 182 GLY A C 1
ATOM 1355 O O . GLY A 1 182 ? 9.226 -2.523 -12.387 1.00 72.19 182 GLY A O 1
ATOM 1356 N N . TRP A 1 183 ? 9.298 -3.560 -14.366 1.00 71.44 183 TRP A N 1
ATOM 1357 C CA . TRP A 1 183 ? 8.037 -4.298 -14.166 1.00 71.44 183 TRP A CA 1
ATOM 1358 C C . TRP A 1 183 ? 8.205 -5.480 -13.217 1.00 71.44 183 TRP A C 1
ATOM 1360 O O . TRP A 1 183 ? 7.264 -5.899 -12.540 1.00 71.44 183 TRP A O 1
ATOM 1370 N N . LEU A 1 184 ? 9.396 -6.071 -13.225 1.00 75.94 184 LEU A N 1
ATOM 1371 C CA . LEU A 1 184 ? 9.766 -7.201 -12.391 1.00 75.94 184 LEU A CA 1
ATOM 1372 C C . LEU A 1 184 ? 10.884 -6.770 -11.453 1.00 75.94 184 LEU A C 1
ATOM 1374 O O . LEU A 1 184 ? 11.778 -6.021 -11.837 1.00 75.94 184 LEU A O 1
ATOM 1378 N N . PHE A 1 185 ? 10.854 -7.286 -10.225 1.00 69.38 185 PHE A N 1
ATOM 1379 C CA . PHE A 1 185 ? 11.975 -7.105 -9.315 1.00 69.38 185 PHE A CA 1
ATOM 1380 C C . PHE A 1 185 ? 13.249 -7.660 -9.948 1.00 69.38 185 PHE A C 1
ATOM 1382 O O . PHE A 1 185 ? 13.258 -8.771 -10.494 1.00 69.38 185 PHE A O 1
ATOM 1389 N N . ASP A 1 186 ? 14.319 -6.882 -9.840 1.00 66.19 186 ASP A N 1
ATOM 1390 C CA . ASP A 1 186 ? 15.633 -7.317 -10.271 1.00 66.19 186 ASP A CA 1
ATOM 1391 C C . ASP A 1 186 ? 16.104 -8.511 -9.423 1.00 66.19 186 ASP A C 1
ATOM 1393 O O . ASP A 1 186 ? 15.628 -8.750 -8.304 1.00 66.19 186 ASP A O 1
ATOM 1397 N N . SER A 1 187 ? 17.025 -9.300 -9.968 1.00 63.62 187 SER A N 1
ATOM 1398 C CA . SER A 1 187 ? 17.557 -10.470 -9.278 1.00 63.62 187 SER A CA 1
ATOM 1399 C C . SER A 1 187 ? 18.224 -10.049 -7.964 1.00 63.62 187 SER A C 1
ATOM 1401 O O . SER A 1 187 ? 19.268 -9.399 -7.931 1.00 63.62 187 SER A O 1
ATOM 1403 N N . VAL A 1 188 ? 17.596 -10.401 -6.841 1.00 58.81 188 VAL A N 1
ATOM 1404 C CA . VAL A 1 188 ? 18.132 -10.073 -5.519 1.00 58.81 188 VAL A CA 1
ATOM 1405 C C . VAL A 1 188 ? 19.404 -10.890 -5.309 1.00 58.81 188 VAL A C 1
ATOM 1407 O O . V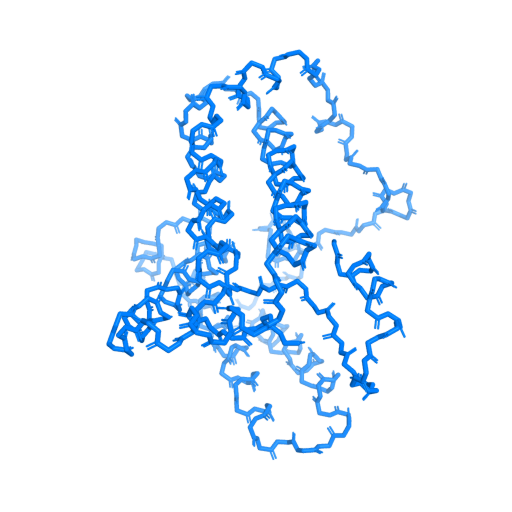AL A 1 188 ? 19.351 -12.114 -5.168 1.00 58.81 188 VAL A O 1
ATOM 1410 N N . SER A 1 189 ? 20.564 -10.228 -5.290 1.00 53.81 189 SER A N 1
ATOM 1411 C CA . SER A 1 189 ? 21.822 -10.899 -4.963 1.00 53.81 189 SER A CA 1
ATOM 1412 C C . SER A 1 189 ? 21.752 -11.436 -3.527 1.00 53.81 189 SER A C 1
ATOM 1414 O O . SER A 1 189 ? 21.298 -10.753 -2.604 1.00 53.81 189 SER A O 1
ATOM 1416 N N . ALA A 1 190 ? 22.195 -12.680 -3.327 1.00 54.84 190 ALA A N 1
ATOM 1417 C CA . ALA A 1 190 ? 22.016 -13.432 -2.080 1.00 54.84 190 ALA A CA 1
ATOM 1418 C C . ALA A 1 190 ? 22.619 -12.766 -0.820 1.00 54.84 190 ALA A C 1
ATOM 1420 O O . ALA A 1 190 ? 22.339 -13.202 0.293 1.00 54.84 190 ALA A O 1
ATOM 1421 N N . GLY A 1 191 ? 23.424 -11.708 -0.974 1.00 54.16 191 GLY A N 1
ATOM 1422 C CA . GLY A 1 191 ? 24.015 -10.946 0.129 1.00 54.16 191 GLY A CA 1
ATOM 1423 C C . GLY A 1 191 ? 23.245 -9.693 0.567 1.00 54.16 191 GLY A C 1
ATOM 1424 O O . GLY A 1 191 ? 23.585 -9.139 1.607 1.00 54.16 191 GLY A O 1
ATOM 1425 N N . SER A 1 192 ? 22.228 -9.234 -0.177 1.00 53.09 192 SER A N 1
ATOM 1426 C CA . SER A 1 192 ? 21.621 -7.900 0.024 1.00 53.09 192 SER A CA 1
ATOM 1427 C C . SER A 1 192 ? 20.182 -7.910 0.556 1.00 53.09 192 SER A C 1
ATOM 1429 O O . SER A 1 192 ? 19.521 -6.877 0.561 1.00 53.09 192 SER A O 1
ATOM 1431 N N . VAL A 1 193 ? 19.668 -9.053 1.018 1.00 53.91 193 VAL A N 1
ATOM 1432 C CA . VAL A 1 193 ? 18.262 -9.176 1.468 1.00 53.91 193 VAL A CA 1
ATOM 1433 C C . VAL A 1 193 ? 17.993 -8.397 2.769 1.00 53.91 193 VAL A C 1
ATOM 1435 O O . VAL A 1 193 ? 16.861 -8.010 3.041 1.00 53.91 193 VAL A O 1
ATOM 1438 N N . LEU A 1 194 ? 19.033 -8.148 3.573 1.00 52.97 194 LEU A N 1
ATOM 1439 C CA . LEU A 1 194 ? 18.935 -7.472 4.876 1.00 52.97 194 LEU A CA 1
ATOM 1440 C C . LEU A 1 194 ? 19.563 -6.072 4.901 1.00 52.97 194 LEU A C 1
ATOM 1442 O O . LEU A 1 194 ? 19.423 -5.364 5.897 1.00 52.97 194 LEU A O 1
ATOM 1446 N N . THR A 1 195 ? 20.243 -5.658 3.832 1.00 52.31 195 THR A N 1
ATOM 1447 C CA . THR A 1 195 ? 20.903 -4.351 3.756 1.00 52.31 195 THR A CA 1
ATOM 1448 C C . THR A 1 195 ? 20.291 -3.533 2.635 1.00 52.31 195 THR A C 1
ATOM 1450 O O . THR A 1 195 ? 20.322 -3.946 1.477 1.00 52.31 195 THR A O 1
ATOM 1453 N N . LEU A 1 196 ? 19.765 -2.353 2.979 1.00 57.09 196 LEU A N 1
ATOM 1454 C CA . LEU A 1 196 ? 19.461 -1.318 1.990 1.00 57.09 196 LEU A CA 1
ATOM 1455 C C . LEU A 1 196 ? 20.717 -1.107 1.125 1.00 57.09 196 LEU A C 1
ATOM 1457 O O . LEU A 1 196 ? 21.811 -1.030 1.698 1.00 57.09 196 LEU A O 1
ATOM 1461 N N . PRO A 1 197 ? 20.603 -1.037 -0.216 1.00 59.41 197 PRO A N 1
ATOM 1462 C CA . PRO A 1 197 ? 21.764 -0.811 -1.070 1.00 59.41 197 PRO A CA 1
ATOM 1463 C C . PRO A 1 197 ? 22.519 0.427 -0.577 1.00 59.41 197 PRO A C 1
ATOM 1465 O O . PRO A 1 197 ? 21.885 1.427 -0.242 1.00 59.41 197 PRO A O 1
ATOM 1468 N N . ALA A 1 198 ? 23.853 0.367 -0.500 1.00 58.06 198 ALA A N 1
ATOM 1469 C CA . ALA A 1 198 ? 24.683 1.385 0.165 1.00 58.06 198 ALA A CA 1
ATOM 1470 C C . ALA A 1 198 ? 24.399 2.826 -0.314 1.00 58.06 198 ALA A C 1
ATOM 1472 O O . ALA A 1 198 ? 24.496 3.778 0.459 1.00 58.06 198 ALA A O 1
ATOM 1473 N N . ASN A 1 199 ? 23.945 2.967 -1.561 1.00 58.50 199 ASN A N 1
ATOM 1474 C CA . ASN A 1 199 ? 23.530 4.224 -2.188 1.00 58.50 199 ASN A CA 1
ATOM 1475 C C . ASN A 1 199 ? 22.341 4.903 -1.477 1.00 58.50 199 ASN A C 1
ATOM 1477 O O . ASN A 1 199 ? 22.222 6.124 -1.512 1.00 58.50 199 ASN A O 1
ATOM 1481 N N . TYR A 1 200 ? 21.486 4.136 -0.794 1.00 56.22 200 TYR A N 1
ATOM 1482 C CA . TYR A 1 200 ? 20.332 4.624 -0.032 1.00 56.22 200 TYR A CA 1
ATOM 1483 C C . TYR A 1 200 ? 20.635 4.853 1.454 1.00 56.22 200 TYR A C 1
ATOM 1485 O O . TYR A 1 200 ? 19.744 5.273 2.183 1.00 56.22 200 TYR A O 1
ATOM 1493 N N . VAL A 1 201 ? 21.858 4.595 1.934 1.00 58.84 201 VAL A N 1
ATOM 1494 C CA . VAL A 1 201 ? 22.274 4.798 3.345 1.00 58.84 201 VAL A CA 1
ATOM 1495 C C . VAL A 1 201 ? 23.257 5.980 3.484 1.00 58.84 201 VAL A C 1
ATOM 1497 O O . VAL A 1 201 ? 23.672 6.331 4.581 1.00 58.84 201 VAL A O 1
ATOM 1500 N N . ALA A 1 202 ? 23.599 6.644 2.377 1.00 56.44 202 ALA A N 1
ATOM 1501 C CA . ALA A 1 202 ? 24.724 7.577 2.303 1.00 56.44 202 ALA A CA 1
ATOM 1502 C C . ALA A 1 202 ? 24.529 8.942 2.999 1.00 56.44 202 ALA A C 1
ATOM 1504 O O . ALA A 1 202 ? 25.526 9.608 3.276 1.00 56.44 202 ALA A O 1
ATOM 1505 N N . HIS A 1 203 ? 23.296 9.385 3.285 1.00 61.50 203 HIS A N 1
ATOM 1506 C CA . HIS A 1 203 ? 23.081 10.700 3.903 1.00 61.50 203 HIS A CA 1
ATOM 1507 C C . HIS A 1 203 ? 23.206 10.688 5.436 1.00 61.50 203 HIS A C 1
ATOM 1509 O O . HIS A 1 203 ? 22.721 9.759 6.089 1.00 61.50 203 HIS A O 1
ATOM 1515 N N . PRO A 1 204 ? 23.820 11.731 6.036 1.00 65.25 204 PRO A N 1
ATOM 1516 C CA . PRO A 1 204 ? 23.839 11.905 7.482 1.00 65.25 204 PRO A CA 1
ATOM 1517 C C . PRO A 1 204 ? 22.414 11.983 8.040 1.00 65.25 204 PRO A C 1
ATOM 1519 O O . PRO A 1 204 ? 21.586 12.759 7.570 1.00 65.25 204 PRO A O 1
ATOM 1522 N N . ILE A 1 205 ? 22.148 11.231 9.111 1.00 63.72 205 ILE A N 1
ATOM 1523 C CA . ILE A 1 205 ? 20.832 11.150 9.776 1.00 63.72 205 ILE A CA 1
ATOM 1524 C C . ILE A 1 205 ? 20.319 12.535 10.240 1.00 63.72 205 ILE A C 1
ATOM 1526 O O . ILE A 1 205 ? 19.115 12.727 10.406 1.00 63.72 205 ILE A O 1
ATOM 1530 N N . GLY A 1 206 ? 21.216 13.514 10.428 1.00 63.31 206 GLY A N 1
ATOM 1531 C CA . GLY A 1 206 ? 20.878 14.879 10.848 1.00 63.31 206 GLY A CA 1
ATOM 1532 C C . GLY A 1 206 ? 19.969 15.630 9.869 1.00 63.31 206 GLY A C 1
ATOM 1533 O O . GLY A 1 206 ? 18.986 16.230 10.303 1.00 63.31 206 GLY A O 1
ATOM 1534 N N . ASP A 1 207 ? 20.228 15.532 8.563 1.00 67.69 207 ASP A N 1
ATOM 1535 C CA . ASP A 1 207 ? 19.432 16.229 7.539 1.00 67.69 207 ASP A CA 1
ATOM 1536 C C . ASP A 1 207 ? 18.032 15.610 7.408 1.00 67.69 207 ASP A C 1
ATOM 1538 O O . ASP A 1 207 ? 17.029 16.308 7.237 1.00 67.69 207 ASP A O 1
ATOM 1542 N N . VAL A 1 208 ? 17.946 14.289 7.596 1.00 71.12 208 VAL A N 1
ATOM 1543 C CA . VAL A 1 208 ? 16.681 13.545 7.623 1.00 71.12 208 VAL A CA 1
ATOM 1544 C C . VAL A 1 208 ? 15.819 13.978 8.815 1.00 71.12 208 VAL A C 1
ATOM 1546 O O . VAL A 1 208 ? 14.608 14.147 8.678 1.00 71.12 208 VAL A O 1
ATOM 1549 N N . TRP A 1 209 ? 16.420 14.213 9.986 1.00 74.12 209 TRP A N 1
ATOM 1550 C CA . TRP A 1 209 ? 15.688 14.670 11.172 1.00 74.12 209 TRP A CA 1
ATOM 1551 C C . TRP A 1 209 ? 15.119 16.083 11.014 1.00 74.12 209 TRP A C 1
ATOM 1553 O O . TRP A 1 209 ? 13.990 16.332 11.446 1.00 74.12 209 TRP A O 1
ATOM 1563 N N . GLY A 1 210 ? 15.853 16.989 10.361 1.00 75.12 210 GLY A N 1
ATOM 1564 C CA . GLY A 1 210 ? 15.357 18.329 10.031 1.00 75.12 210 GLY A CA 1
ATOM 1565 C C . GLY A 1 210 ? 14.081 18.262 9.191 1.00 75.12 210 GLY A C 1
ATOM 1566 O O . GLY A 1 210 ? 13.056 18.845 9.552 1.00 75.12 210 GLY A O 1
ATOM 1567 N N . LEU A 1 211 ? 14.101 17.441 8.143 1.00 73.44 211 LEU A N 1
ATOM 1568 C CA . LEU A 1 211 ? 12.945 17.193 7.290 1.00 73.44 211 LEU A CA 1
ATOM 1569 C C . LEU A 1 211 ? 11.756 16.591 8.056 1.00 73.44 211 LEU A C 1
ATOM 1571 O O . LEU A 1 211 ? 10.642 17.109 7.972 1.00 73.44 211 LEU A O 1
ATOM 1575 N N . VAL A 1 212 ? 11.975 15.521 8.823 1.00 76.06 212 VAL A N 1
ATOM 1576 C CA . VAL A 1 212 ? 10.896 14.857 9.572 1.00 76.06 212 VAL A CA 1
ATOM 1577 C C . VAL A 1 212 ? 10.291 15.791 10.620 1.00 76.06 212 VAL A C 1
ATOM 1579 O O . VAL A 1 212 ? 9.069 15.827 10.774 1.00 76.06 212 VAL A O 1
ATOM 1582 N N . SER A 1 213 ? 11.117 16.587 11.305 1.00 77.94 213 SER A N 1
ATOM 1583 C CA . SER A 1 213 ? 10.642 17.541 12.313 1.00 77.94 213 SER A CA 1
ATOM 1584 C C . SER A 1 213 ? 9.738 18.626 11.719 1.00 77.94 213 SER A C 1
ATOM 1586 O O . SER A 1 213 ? 8.740 18.991 12.340 1.00 77.94 213 SER A O 1
ATOM 1588 N N . SER A 1 214 ? 10.008 19.066 10.485 1.00 78.00 214 SER A N 1
ATOM 1589 C CA . SER A 1 214 ? 9.155 20.029 9.777 1.00 78.00 214 SER A CA 1
ATOM 1590 C C . SER A 1 214 ? 7.751 19.482 9.474 1.00 78.00 214 SER A C 1
ATOM 1592 O O . SER A 1 214 ? 6.792 20.245 9.393 1.00 78.00 214 SER A O 1
ATOM 1594 N N . GLN A 1 215 ? 7.610 18.156 9.374 1.00 76.12 215 GLN A N 1
ATOM 1595 C CA . GLN A 1 215 ? 6.367 17.468 9.009 1.00 76.12 215 GLN A CA 1
ATOM 1596 C C . GLN A 1 215 ? 5.641 16.841 10.201 1.00 76.12 215 GLN A C 1
ATOM 1598 O O . GLN A 1 215 ? 4.705 16.058 10.024 1.00 76.12 215 GLN A O 1
ATOM 1603 N N . ILE A 1 216 ? 6.029 17.191 11.430 1.00 81.12 216 ILE A N 1
ATOM 1604 C CA . ILE A 1 216 ? 5.462 16.574 12.631 1.00 81.12 216 ILE A CA 1
ATOM 1605 C C . ILE A 1 216 ? 3.946 16.783 12.741 1.00 81.12 216 ILE A C 1
ATOM 1607 O O . ILE A 1 216 ? 3.230 15.879 13.164 1.00 81.12 216 ILE A O 1
ATOM 1611 N N . TRP A 1 217 ? 3.435 17.927 12.279 1.00 81.06 217 TRP A N 1
ATOM 1612 C CA . TRP A 1 217 ? 1.998 18.207 12.262 1.00 81.06 217 TRP A CA 1
ATOM 1613 C C . TRP A 1 217 ? 1.238 17.322 11.280 1.00 81.06 217 TRP A C 1
ATOM 1615 O O . TRP A 1 217 ? 0.184 16.798 11.631 1.00 81.06 217 TRP A O 1
ATOM 1625 N N . SER A 1 218 ? 1.791 17.097 10.089 1.00 77.81 218 SER A N 1
ATOM 1626 C CA . SER A 1 218 ? 1.230 16.186 9.087 1.00 77.81 218 SER A CA 1
ATOM 1627 C C . SER A 1 218 ? 1.181 14.750 9.626 1.00 77.81 218 SER A C 1
ATOM 1629 O O . SER A 1 218 ? 0.164 14.060 9.502 1.00 77.81 218 SER A O 1
ATOM 1631 N N . ILE A 1 219 ? 2.251 14.317 10.302 1.00 76.62 219 ILE A N 1
ATOM 1632 C CA . ILE A 1 219 ? 2.340 12.995 10.942 1.00 76.62 219 ILE A CA 1
ATOM 1633 C C . ILE A 1 219 ? 1.308 12.862 12.072 1.00 76.62 219 ILE A C 1
ATOM 1635 O O . ILE A 1 219 ? 0.606 11.857 12.147 1.00 76.62 219 ILE A O 1
ATOM 1639 N N . LEU A 1 220 ? 1.156 13.875 12.927 1.00 79.88 220 LEU A N 1
ATOM 1640 C CA . LEU A 1 220 ? 0.167 13.847 14.008 1.00 79.88 220 LEU A CA 1
ATOM 1641 C C . LEU A 1 220 ? -1.273 13.875 13.480 1.00 79.88 220 LEU A C 1
ATOM 1643 O O . LEU A 1 220 ? -2.109 13.108 13.953 1.00 79.88 220 LEU A O 1
ATOM 1647 N N . ALA A 1 221 ? -1.568 14.717 12.488 1.00 78.75 221 ALA A N 1
ATOM 1648 C CA . ALA A 1 221 ? -2.904 14.829 11.908 1.00 78.75 221 ALA A CA 1
ATOM 1649 C C . ALA A 1 221 ? -3.340 13.519 11.238 1.00 78.75 221 ALA A C 1
ATOM 1651 O O . ALA A 1 221 ? -4.428 13.014 11.510 1.00 78.75 221 ALA A O 1
ATOM 1652 N N . SER A 1 222 ? -2.470 12.930 10.416 1.00 76.50 222 SER A N 1
ATOM 1653 C CA . SER A 1 222 ? -2.725 11.623 9.797 1.00 76.50 222 SER A CA 1
ATOM 1654 C C . SER A 1 222 ? -2.879 10.511 10.837 1.00 76.50 222 SER A C 1
ATOM 1656 O O . SER A 1 222 ? -3.793 9.700 10.715 1.00 76.50 222 SER A O 1
ATOM 1658 N N . MET A 1 223 ? -2.066 10.504 11.897 1.00 77.62 223 MET A N 1
ATOM 1659 C CA . MET A 1 223 ? -2.193 9.537 12.988 1.00 77.62 223 MET A CA 1
ATOM 1660 C C . MET A 1 223 ? -3.547 9.648 13.692 1.00 77.62 223 MET A C 1
ATOM 1662 O O . MET A 1 223 ? -4.186 8.627 13.937 1.00 77.62 223 MET A O 1
ATOM 1666 N N . ILE A 1 224 ? -4.000 10.868 13.997 1.00 78.06 224 ILE A N 1
ATOM 1667 C CA . ILE A 1 224 ? -5.313 11.100 14.611 1.00 78.06 224 ILE A CA 1
ATOM 1668 C C . ILE A 1 224 ? -6.409 10.582 13.683 1.00 78.06 224 ILE A C 1
ATOM 1670 O O . ILE A 1 224 ? -7.263 9.831 14.136 1.00 78.06 224 ILE A O 1
ATOM 1674 N N . VAL A 1 225 ? -6.367 10.916 12.392 1.00 76.69 225 VAL A N 1
ATOM 1675 C CA . VAL A 1 225 ? -7.373 10.453 11.425 1.00 76.69 225 VAL A CA 1
ATOM 1676 C C . VAL A 1 225 ? -7.407 8.925 11.349 1.00 76.69 225 VAL A C 1
ATOM 1678 O O . VAL A 1 225 ? -8.481 8.345 11.475 1.00 76.69 225 VAL A O 1
ATOM 1681 N N . VAL A 1 226 ? -6.256 8.259 11.216 1.00 75.62 226 VAL A N 1
ATOM 1682 C CA . VAL A 1 226 ? -6.190 6.788 11.155 1.00 75.62 226 VAL A CA 1
ATOM 1683 C C . VAL A 1 226 ? -6.676 6.158 12.465 1.00 75.62 226 VAL A C 1
ATOM 1685 O O . VAL A 1 226 ? -7.417 5.180 12.435 1.00 75.62 226 VAL A O 1
ATOM 1688 N N . LEU A 1 227 ? -6.336 6.740 13.619 1.00 77.31 227 LEU A N 1
ATOM 1689 C CA . LEU A 1 227 ? -6.762 6.229 14.926 1.00 77.31 227 LEU A CA 1
ATOM 1690 C C . LEU A 1 227 ? -8.269 6.375 15.114 1.00 77.31 227 LEU A C 1
ATOM 1692 O O . LEU A 1 227 ? -8.934 5.445 15.558 1.00 77.31 227 LEU A O 1
ATOM 1696 N N . TRP A 1 228 ? -8.820 7.517 14.718 1.00 74.75 228 TRP A N 1
ATOM 1697 C CA . TRP A 1 228 ? -10.260 7.756 14.710 1.00 74.75 228 TRP A CA 1
ATOM 1698 C C . TRP A 1 228 ? -11.004 6.765 13.817 1.00 74.75 228 TRP A C 1
ATOM 1700 O O . TRP A 1 228 ? -12.068 6.270 14.182 1.00 74.75 228 TRP A O 1
ATOM 1710 N N . VAL A 1 229 ? -10.426 6.447 12.665 1.00 72.56 229 VAL A N 1
ATOM 1711 C CA . VAL A 1 229 ? -10.996 5.524 11.686 1.00 72.56 229 VAL A CA 1
ATOM 1712 C C . VAL A 1 229 ? -10.974 4.092 12.181 1.00 72.56 229 VAL A C 1
ATOM 1714 O O . VAL A 1 229 ? -12.000 3.425 12.108 1.00 72.56 229 VAL A O 1
ATOM 1717 N N . ASP A 1 230 ? -9.848 3.617 12.707 1.00 73.06 230 ASP A N 1
ATOM 1718 C CA . ASP A 1 230 ? -9.749 2.248 13.219 1.00 73.06 230 ASP A CA 1
ATOM 1719 C C . ASP A 1 230 ? -10.665 2.048 14.442 1.00 73.06 230 ASP A C 1
ATOM 1721 O O . ASP A 1 230 ? -11.287 0.992 14.607 1.00 73.06 230 ASP A O 1
ATOM 1725 N N . LEU A 1 231 ? -10.853 3.095 15.254 1.00 71.44 231 LEU A N 1
ATOM 1726 C CA . LEU A 1 231 ? -11.855 3.097 16.319 1.00 71.44 231 LEU A CA 1
ATOM 1727 C C . LEU A 1 231 ? -13.290 3.020 15.766 1.00 71.44 231 LEU A C 1
ATOM 1729 O O . LEU A 1 231 ? -14.078 2.209 16.257 1.00 71.44 231 LEU A O 1
ATOM 1733 N N . ALA A 1 232 ? -13.626 3.804 14.736 1.00 66.69 232 ALA A N 1
ATOM 1734 C CA . ALA A 1 232 ? -14.964 3.836 14.131 1.00 66.69 232 ALA A CA 1
ATOM 1735 C C . ALA A 1 232 ? -15.302 2.569 13.322 1.00 66.69 232 ALA A C 1
ATOM 1737 O O . ALA A 1 232 ? -16.437 2.095 13.354 1.00 66.69 232 ALA A O 1
ATOM 1738 N N . ALA A 1 233 ? -14.319 1.989 12.629 1.00 62.91 233 ALA A N 1
ATOM 1739 C CA . ALA A 1 233 ? -14.444 0.754 11.854 1.00 62.91 233 ALA A CA 1
ATOM 1740 C C . ALA A 1 233 ? -14.652 -0.486 12.736 1.00 62.91 233 ALA A C 1
ATOM 1742 O O . ALA A 1 233 ? -14.989 -1.562 12.243 1.00 62.91 233 ALA A O 1
ATOM 1743 N N . GLY A 1 234 ? -14.437 -0.348 14.045 1.00 57.69 234 GLY A N 1
ATOM 1744 C CA . GLY A 1 234 ? -14.608 -1.429 14.994 1.00 57.69 234 GLY A CA 1
ATOM 1745 C C . GLY A 1 234 ? -13.541 -2.514 14.905 1.00 57.69 234 GLY A C 1
ATOM 1746 O O . GLY A 1 234 ? -13.760 -3.577 15.475 1.00 57.69 234 GLY A O 1
ATOM 1747 N N . THR A 1 235 ? -12.405 -2.251 14.253 1.00 50.91 235 THR A N 1
ATOM 1748 C CA . THR A 1 235 ? -11.271 -3.186 14.134 1.00 50.91 235 THR A CA 1
ATOM 1749 C C . THR A 1 235 ? -10.501 -3.358 15.446 1.00 50.91 235 THR A C 1
ATOM 1751 O O . THR A 1 235 ? -9.760 -4.325 15.595 1.00 50.91 235 THR A O 1
ATOM 1754 N N . VAL A 1 236 ? -10.719 -2.474 16.427 1.00 45.12 236 VAL A N 1
ATOM 1755 C CA . VAL A 1 236 ? -10.297 -2.663 17.822 1.00 45.12 236 VAL A CA 1
ATOM 1756 C C . VAL A 1 236 ? -11.396 -3.433 18.571 1.00 45.12 236 VAL A C 1
ATOM 1758 O O . VAL A 1 236 ? -12.375 -2.834 19.036 1.00 45.12 236 VAL A O 1
ATOM 1761 N N . VAL A 1 237 ? -11.284 -4.764 18.642 1.00 36.00 237 VAL A N 1
ATOM 1762 C CA . VAL A 1 237 ? -12.099 -5.655 19.501 1.00 36.00 237 VAL A CA 1
ATOM 1763 C C . VAL A 1 237 ? -11.217 -6.697 20.153 1.00 36.00 237 VAL A C 1
ATOM 1765 O O . VAL A 1 237 ? -10.411 -7.291 19.410 1.00 36.00 237 VAL A O 1
#

Radius o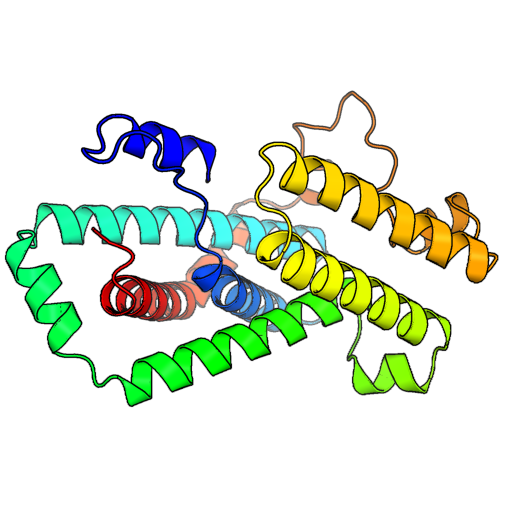f gyration: 20.77 Å; chains: 1; bounding box: 48×44×57 Å

Secondary structure (DSSP, 8-state):
-HHHHHHHGGG-SSTT---PPPTTSHHHHHHHHHHHHHTT-S-S-HHHHHHHHHHHHHHHHHHHHHHHHHHHHHS-HHHHHHHHHTS-HHHHHHHHHHHHHHHHHHHHHHHHSS-HHHHHHH-HHHHHHHHHHHHHHHHHHHHHHH--STTHHHHHHHHHHHHHHHHHHHHT--HHHHHHTTSS-----TT-SSS--GGGS-S-HHHHHHHHHHTHHHHHHHHHHHHHHHHHTT---

pLDDT: mean 75.18, std 9.55, range [36.0, 89.62]

Sequence (237 aa):
SGIVAQLCYINHPIKGCISCPSSTSTPFQAALITCIISNLGEAPAASLAVQGALLTFMLSSISFGLSLLLVVAVCKREYLETFKTAFPQPVIYGFFVAIGLAMIDSSLKVVVGEDILTACWNNRICFLQCLASLLCGLLNRFGSRYLHHYLALPGLLMAEIAVVYVCLAACGVSVEEARDDGWLFDSVSAGSVLTLPANYVAHPIGDVWGLVSSQIWSILASMIVVLWVDLAAGTVV

Foldseek 3Di:
DQVVQQVVCPPPPDPPDRDDDDLLLVLLLVVLLVVLVVVVPPDDDPLLSVVLSVVLVVVLVVVLVVVVVVCPVPPPPVVLVVLLVPDDPVVLVVSVVVSVVSVLQVVLCVQQVDRLVVRCVPDVVSVLSNVLVVVLVVLVVVLVVPPPDPCSVVVSVVVSVVSVVVSCVVVVHDPVNCVVVPVDPDDPDPPPPPPDPVSSVPDDVVVSCVSNVVCVVSSVVSSVVVSSSCSNVVVPD